Protein AF-A0A2N2G442-F1 (afdb_monomer_lite)

Foldseek 3Di:
DFWQKPVRDTPPPHDHDQADPVQVVVLFVVQVVDCDKDWDAGPVRFIKIWHDPPVVNTITIDTDDDDPPDPDDVRVVVVVVVVVVVVVVVVVVVVVVVVVVVVVVVVVVVVVVVVVVVVVVVVVVVVVVVVVVVVVVVVVVVVVVVVVVVVVVVVVVVVVVVVVVVVVVVVVVVVVVVVVVVVVVVVVVVVVPPD

pLDDT: mean 80.54, std 16.59, range [33.09, 98.06]

Sequence (195 aa):
MLMVSESGAVLDGARPLAVALPVREKMARDARGTDGFITGKADNGTRCHAISLAKFSAVLIISCTASPEDDWEPGSAIAALLRNTLELALYRQEREMLVADHEQSVRQISILQQQHGKLIEDNYRQYRLNQDREKEYARKLESEIAKQTAELREANVRLEEISRLKSDFLANMSHELRTPMNAIIGFSELLSETP

Structure (mmCIF, N/CA/C/O backbone):
data_AF-A0A2N2G442-F1
#
_entry.id   AF-A0A2N2G442-F1
#
loop_
_atom_site.group_PDB
_atom_site.id
_atom_site.type_symbol
_atom_site.label_atom_id
_atom_site.label_alt_id
_atom_site.label_comp_id
_atom_site.label_asym_id
_atom_site.label_entity_id
_atom_site.label_seq_id
_atom_site.pdbx_PDB_ins_code
_atom_site.Cartn_x
_atom_site.Cartn_y
_atom_site.Cartn_z
_atom_site.occupancy
_atom_site.B_iso_or_equiv
_atom_site.auth_seq_id
_atom_site.auth_comp_id
_atom_site.auth_asym_id
_atom_site.auth_atom_id
_atom_site.pdbx_PDB_model_num
ATOM 1 N N . MET A 1 1 ? 23.590 1.225 -55.659 1.00 33.09 1 MET A N 1
ATOM 2 C CA . MET A 1 1 ? 24.147 1.091 -54.298 1.00 33.09 1 MET A CA 1
ATOM 3 C C . MET A 1 1 ? 24.109 -0.386 -53.942 1.00 33.09 1 MET A C 1
ATOM 5 O O . MET A 1 1 ? 23.051 -0.986 -54.055 1.00 33.09 1 MET A O 1
ATOM 9 N N . LEU A 1 2 ? 25.262 -0.999 -53.679 1.00 45.03 2 LEU A N 1
ATOM 10 C CA . LEU A 1 2 ? 25.378 -2.434 -53.400 1.00 45.03 2 LEU A CA 1
ATOM 11 C C . LEU A 1 2 ? 25.551 -2.626 -51.892 1.00 45.03 2 LEU A C 1
ATOM 13 O O . LEU A 1 2 ? 26.341 -1.901 -51.306 1.00 45.03 2 LEU A O 1
ATOM 17 N N . MET A 1 3 ? 24.828 -3.561 -51.275 1.00 39.47 3 MET A N 1
ATOM 18 C CA . MET A 1 3 ? 25.078 -4.009 -49.900 1.00 39.47 3 MET A CA 1
ATOM 19 C C . MET A 1 3 ? 25.187 -5.532 -49.919 1.00 39.47 3 MET A C 1
ATOM 21 O O . MET A 1 3 ? 24.341 -6.191 -50.520 1.00 39.47 3 MET A O 1
ATOM 25 N N . VAL A 1 4 ? 26.209 -6.093 -49.275 1.00 40.50 4 VAL A N 1
ATOM 26 C CA . VAL A 1 4 ? 26.322 -7.539 -49.045 1.00 40.50 4 VAL A CA 1
ATOM 27 C C . VAL A 1 4 ? 26.592 -7.746 -47.560 1.00 40.50 4 VAL A C 1
ATOM 29 O O . VAL A 1 4 ? 27.625 -7.314 -47.059 1.00 40.50 4 VAL A O 1
ATOM 32 N N . SER A 1 5 ? 25.642 -8.377 -46.871 1.00 40.75 5 SER A N 1
ATOM 33 C CA . SER A 1 5 ? 25.788 -8.889 -45.503 1.00 40.75 5 SER A CA 1
ATOM 34 C C . SER A 1 5 ? 26.494 -10.256 -45.524 1.00 40.75 5 SER A C 1
ATOM 36 O O . SER A 1 5 ? 26.379 -10.985 -46.511 1.00 40.75 5 SER A O 1
ATOM 38 N N . GLU A 1 6 ? 27.173 -10.646 -44.436 1.00 40.12 6 GLU A N 1
ATOM 39 C CA . GLU A 1 6 ? 27.757 -11.994 -44.245 1.00 40.12 6 GLU A CA 1
ATOM 40 C C . GLU A 1 6 ? 26.727 -13.132 -44.408 1.00 40.12 6 GLU A C 1
ATOM 42 O O . GLU A 1 6 ? 27.100 -14.265 -44.693 1.00 40.12 6 GLU A O 1
ATOM 47 N N . SER A 1 7 ? 25.428 -12.828 -44.324 1.00 41.91 7 SER A N 1
ATOM 48 C CA . SER A 1 7 ? 24.326 -13.762 -44.593 1.00 41.91 7 SER A CA 1
ATOM 49 C C . SER A 1 7 ? 23.932 -13.908 -46.074 1.00 41.91 7 SER A C 1
ATOM 51 O O . SER A 1 7 ? 22.998 -14.644 -46.382 1.00 41.91 7 SER A O 1
ATOM 53 N N . GLY A 1 8 ? 24.580 -13.198 -47.006 1.00 49.00 8 GLY A N 1
ATOM 54 C CA . GLY A 1 8 ? 24.227 -13.229 -48.433 1.00 49.00 8 GLY A CA 1
ATOM 55 C C . GLY A 1 8 ? 22.925 -12.497 -48.789 1.00 49.00 8 GLY A C 1
ATOM 56 O O . GLY A 1 8 ? 22.485 -12.561 -49.935 1.00 49.00 8 GLY A O 1
ATOM 57 N N . ALA A 1 9 ? 22.315 -11.781 -47.839 1.00 48.16 9 ALA A N 1
ATOM 58 C CA . ALA A 1 9 ? 21.120 -10.983 -48.089 1.00 48.16 9 ALA A CA 1
ATOM 59 C C . ALA A 1 9 ? 21.441 -9.802 -49.023 1.00 48.16 9 ALA A C 1
ATOM 61 O O . ALA A 1 9 ? 22.277 -8.950 -48.704 1.00 48.16 9 ALA A O 1
ATOM 62 N N . VAL A 1 10 ? 20.768 -9.767 -50.175 1.00 50.56 10 VAL A N 1
ATOM 63 C CA . VAL A 1 10 ? 20.796 -8.664 -51.143 1.00 50.56 10 VAL A CA 1
ATOM 64 C C . VAL A 1 10 ? 19.552 -7.816 -50.896 1.00 50.56 10 VAL A C 1
ATOM 66 O O . VAL A 1 10 ? 18.445 -8.348 -50.853 1.00 50.56 10 VAL A O 1
ATOM 69 N N . LEU A 1 11 ? 19.727 -6.510 -50.690 1.00 50.50 11 LEU A N 1
ATOM 70 C CA . LEU A 1 11 ? 18.594 -5.590 -50.585 1.00 50.50 11 LEU A CA 1
ATOM 71 C C . LEU A 1 11 ? 17.826 -5.525 -51.908 1.00 50.50 11 LEU A C 1
ATOM 73 O O . LEU A 1 11 ? 18.422 -5.615 -52.981 1.00 50.50 11 LEU A O 1
ATOM 77 N N . ASP A 1 12 ? 16.516 -5.316 -51.828 1.00 42.28 12 ASP A N 1
ATOM 78 C CA . ASP A 1 12 ? 15.670 -5.195 -53.012 1.00 42.28 12 ASP A CA 1
ATOM 79 C C . ASP A 1 12 ? 16.146 -4.039 -53.919 1.00 42.28 12 ASP A C 1
ATOM 81 O O . ASP A 1 12 ? 16.476 -2.948 -53.448 1.00 42.28 12 ASP A O 1
ATOM 85 N N . GLY A 1 13 ? 16.280 -4.305 -55.221 1.00 50.00 13 GLY A N 1
ATOM 86 C CA . GLY A 1 13 ? 16.870 -3.381 -56.202 1.00 50.00 13 GLY A CA 1
ATOM 87 C C . GLY A 1 13 ? 18.409 -3.292 -56.225 1.00 50.00 13 GLY A C 1
ATOM 88 O O . GLY A 1 13 ? 18.966 -2.605 -57.089 1.00 50.00 13 GLY A O 1
ATOM 89 N N . ALA A 1 14 ? 19.130 -3.989 -55.339 1.00 52.97 14 ALA A N 1
ATOM 90 C CA . ALA A 1 14 ? 20.590 -4.057 -55.385 1.00 52.97 14 ALA A CA 1
ATOM 91 C C . ALA A 1 14 ? 21.075 -5.178 -56.322 1.00 52.97 14 ALA A C 1
ATOM 93 O O . ALA A 1 14 ? 20.565 -6.297 -56.316 1.00 52.97 14 ALA A O 1
ATOM 94 N N . ARG A 1 15 ? 22.110 -4.899 -57.125 1.00 57.09 15 ARG A N 1
ATOM 95 C CA . ARG A 1 15 ? 22.827 -5.948 -57.870 1.00 57.09 15 ARG A CA 1
ATOM 96 C C . ARG A 1 15 ? 23.856 -6.616 -56.950 1.00 57.09 15 ARG A C 1
ATOM 98 O O . ARG A 1 15 ? 24.406 -5.922 -56.097 1.00 57.09 15 ARG A O 1
ATOM 105 N N . PRO A 1 16 ? 24.157 -7.915 -57.111 1.00 61.62 16 PRO A N 1
ATOM 106 C CA . PRO A 1 16 ? 25.253 -8.556 -56.391 1.00 61.62 16 PRO A CA 1
ATOM 107 C C . PRO A 1 16 ? 26.594 -7.894 -56.724 1.00 61.62 16 PRO A C 1
ATOM 109 O O . PRO A 1 16 ? 26.887 -7.606 -57.886 1.00 61.62 16 PRO A O 1
ATOM 112 N N . LEU A 1 17 ? 27.416 -7.657 -55.702 1.00 65.31 17 LEU A N 1
ATOM 113 C CA . LEU A 1 17 ? 28.754 -7.104 -55.880 1.00 65.31 17 LEU A CA 1
ATOM 114 C C . LEU A 1 17 ? 29.683 -8.210 -56.401 1.00 65.31 17 LEU A C 1
ATOM 116 O O . LEU A 1 17 ? 29.852 -9.231 -55.737 1.00 65.31 17 LEU A O 1
ATOM 120 N N . ALA A 1 18 ? 30.290 -8.009 -57.573 1.00 66.25 18 ALA A N 1
ATOM 121 C CA . ALA A 1 18 ? 31.235 -8.948 -58.185 1.00 66.25 18 ALA A CA 1
ATOM 122 C C . ALA A 1 18 ? 32.617 -8.888 -57.499 1.00 66.25 18 ALA A C 1
ATOM 124 O O . ALA A 1 18 ? 33.610 -8.488 -58.103 1.00 66.25 18 ALA A O 1
ATOM 125 N N . VAL A 1 19 ? 32.659 -9.226 -56.207 1.00 68.31 19 VAL A N 1
ATOM 126 C CA . VAL A 1 19 ? 33.883 -9.333 -55.400 1.00 68.31 19 VAL A CA 1
ATOM 127 C C . VAL A 1 19 ? 33.965 -10.751 -54.843 1.00 68.31 19 VAL A C 1
ATOM 129 O O . VAL A 1 19 ? 33.052 -11.214 -54.151 1.00 68.31 19 VAL A O 1
ATOM 132 N N . ALA A 1 20 ? 35.065 -11.446 -55.108 1.00 72.94 20 ALA A N 1
ATOM 133 C CA . ALA A 1 20 ? 35.324 -12.782 -54.606 1.00 72.94 20 ALA A CA 1
ATOM 134 C C . ALA A 1 20 ? 35.302 -12.806 -53.074 1.00 72.94 20 ALA A C 1
ATOM 136 O O . ALA A 1 20 ? 35.623 -11.831 -52.389 1.00 72.94 20 ALA A O 1
ATOM 137 N N . LEU A 1 21 ? 34.899 -13.949 -52.518 1.00 73.88 21 LEU A N 1
ATOM 138 C CA . LEU A 1 21 ? 34.787 -14.141 -51.070 1.00 73.88 21 LEU A CA 1
ATOM 139 C C . LEU A 1 21 ? 36.080 -13.778 -50.300 1.00 73.88 21 LEU A C 1
ATOM 141 O O . LEU A 1 21 ? 35.966 -13.034 -49.327 1.00 73.88 21 LEU A O 1
ATOM 145 N N . PRO A 1 22 ? 37.298 -14.150 -50.756 1.00 78.69 22 PRO A N 1
ATOM 146 C CA . PRO A 1 22 ? 38.529 -13.813 -50.034 1.00 78.69 22 PRO A CA 1
ATOM 147 C C . PRO A 1 22 ? 38.779 -12.302 -49.924 1.00 78.69 22 PRO A C 1
ATOM 149 O O . PRO A 1 22 ? 39.273 -11.819 -48.904 1.00 78.69 22 PRO A O 1
ATOM 152 N N . VAL A 1 23 ? 38.417 -11.543 -50.964 1.00 77.38 23 VAL A N 1
ATOM 153 C CA . VAL A 1 23 ? 38.559 -10.081 -50.987 1.00 77.38 23 VAL A CA 1
ATOM 154 C C . VAL A 1 23 ? 37.515 -9.435 -50.075 1.00 77.38 23 VAL A C 1
ATOM 156 O O . VAL A 1 23 ? 37.862 -8.542 -49.303 1.00 77.38 23 VAL A O 1
ATOM 159 N N . ARG A 1 24 ? 36.267 -9.929 -50.078 1.00 74.25 24 ARG A N 1
ATOM 160 C CA . ARG A 1 24 ? 35.206 -9.469 -49.161 1.00 74.25 24 ARG A CA 1
ATOM 161 C C . ARG A 1 24 ? 35.580 -9.673 -47.697 1.00 74.25 24 ARG A C 1
ATOM 163 O O . ARG A 1 24 ? 35.473 -8.736 -46.914 1.00 74.25 24 ARG A O 1
ATOM 170 N N . GLU A 1 25 ? 36.050 -10.863 -47.338 1.00 78.75 25 GLU A N 1
ATOM 171 C CA . GLU A 1 25 ? 36.449 -11.181 -45.963 1.00 78.75 25 GLU A CA 1
ATOM 172 C C . GLU A 1 25 ? 37.633 -10.338 -45.500 1.00 78.75 25 GLU A C 1
ATOM 174 O O . GLU A 1 25 ? 37.646 -9.862 -44.366 1.00 78.75 25 GLU A O 1
ATOM 179 N N . LYS A 1 26 ? 38.622 -10.115 -46.376 1.00 81.06 26 LYS A N 1
ATOM 180 C CA . LYS A 1 26 ? 39.743 -9.226 -46.073 1.00 81.06 26 LYS A CA 1
ATOM 181 C C . LYS A 1 26 ? 39.252 -7.800 -45.817 1.00 81.06 26 LYS A C 1
ATOM 183 O O . LYS A 1 26 ? 39.552 -7.246 -44.768 1.00 81.06 26 LYS A O 1
ATOM 188 N N . MET A 1 27 ? 38.439 -7.249 -46.719 1.00 78.44 27 MET A N 1
ATOM 189 C CA . MET A 1 27 ? 37.874 -5.905 -46.555 1.00 78.44 27 MET A CA 1
ATOM 190 C C . MET A 1 27 ? 37.011 -5.785 -45.294 1.00 78.44 27 MET A C 1
ATOM 192 O O . MET A 1 27 ? 37.059 -4.759 -44.623 1.00 78.44 27 MET A O 1
ATOM 196 N N . ALA A 1 28 ? 36.252 -6.826 -44.943 1.00 77.62 28 ALA A N 1
ATOM 197 C CA . ALA A 1 28 ? 35.457 -6.856 -43.722 1.00 77.62 28 ALA A CA 1
ATOM 198 C C . ALA A 1 28 ? 36.327 -6.894 -42.459 1.00 77.62 28 ALA A C 1
ATOM 200 O O . ALA A 1 28 ? 36.057 -6.148 -41.520 1.00 77.62 28 ALA A O 1
ATOM 201 N N . ARG A 1 29 ? 37.382 -7.721 -42.432 1.00 81.12 29 ARG A N 1
ATOM 202 C CA . ARG A 1 29 ? 38.342 -7.761 -41.317 1.00 81.12 29 ARG A CA 1
ATOM 203 C C . ARG A 1 29 ? 39.034 -6.418 -41.133 1.00 81.12 29 ARG A C 1
ATOM 205 O O . ARG A 1 29 ? 39.047 -5.894 -40.023 1.00 81.12 29 ARG A O 1
ATOM 212 N N . ASP A 1 30 ? 39.541 -5.852 -42.223 1.00 80.75 30 ASP A N 1
ATOM 213 C CA . ASP A 1 30 ? 40.254 -4.581 -42.192 1.00 80.75 30 ASP A CA 1
ATOM 214 C C . ASP A 1 30 ? 39.313 -3.470 -41.680 1.00 80.75 30 ASP A C 1
ATOM 216 O O . ASP A 1 30 ? 39.677 -2.712 -40.777 1.00 80.75 30 ASP A O 1
ATOM 220 N N . ALA A 1 31 ? 38.067 -3.420 -42.178 1.00 77.56 31 ALA A N 1
ATOM 221 C CA . ALA A 1 31 ? 37.088 -2.391 -41.814 1.00 77.56 31 ALA A CA 1
ATOM 222 C C . ALA A 1 31 ? 36.609 -2.488 -40.362 1.00 77.56 31 ALA A C 1
ATOM 224 O O . ALA A 1 31 ? 36.186 -1.482 -39.806 1.00 77.56 31 ALA A O 1
ATOM 225 N N . ARG A 1 32 ? 36.658 -3.673 -39.739 1.00 76.12 32 ARG A N 1
ATOM 226 C CA . ARG A 1 32 ? 36.379 -3.839 -38.301 1.00 76.12 32 ARG A CA 1
ATOM 227 C C . ARG A 1 32 ? 37.552 -3.390 -37.419 1.00 76.12 32 ARG A C 1
ATOM 229 O O . ARG A 1 32 ? 37.323 -3.032 -36.272 1.00 76.12 32 ARG A O 1
ATOM 236 N N . GLY A 1 33 ? 38.788 -3.454 -37.926 1.00 70.06 33 GLY A N 1
ATOM 237 C CA . GLY A 1 33 ? 40.011 -3.127 -37.178 1.00 70.06 33 GLY A CA 1
ATOM 238 C C . GLY A 1 33 ? 40.408 -1.650 -37.212 1.00 70.06 33 GLY A C 1
ATOM 239 O O . GLY A 1 33 ? 41.179 -1.197 -36.370 1.00 70.06 33 GLY A O 1
ATOM 240 N N . THR A 1 34 ? 39.874 -0.889 -38.163 1.00 63.19 34 THR A N 1
ATOM 241 C CA . THR A 1 34 ? 39.943 0.575 -38.164 1.00 63.19 34 THR A CA 1
ATOM 242 C C . THR A 1 34 ? 38.564 1.117 -37.832 1.00 63.19 34 THR A C 1
ATOM 244 O O . THR A 1 34 ? 37.570 0.632 -38.360 1.00 63.19 34 THR A O 1
ATOM 247 N N . ASP A 1 35 ? 38.488 2.128 -36.972 1.00 56.25 35 ASP A N 1
ATOM 248 C CA . ASP A 1 35 ? 37.238 2.800 -36.592 1.00 56.25 35 ASP A CA 1
ATOM 249 C C . ASP A 1 35 ? 36.738 3.696 -37.751 1.00 56.25 35 ASP A C 1
ATOM 251 O O . ASP A 1 35 ? 36.609 4.912 -37.638 1.00 56.25 35 ASP A O 1
ATOM 255 N N . GLY A 1 36 ? 36.626 3.124 -38.958 1.00 61.25 36 GLY A N 1
ATOM 256 C CA . GLY A 1 36 ? 36.820 3.895 -40.178 1.00 61.25 36 GLY A CA 1
ATOM 257 C C . GLY A 1 36 ? 36.406 3.237 -41.489 1.00 61.25 36 GLY A C 1
ATOM 258 O O . GLY A 1 36 ? 35.785 2.174 -41.560 1.00 61.25 36 GLY A O 1
ATOM 259 N N . PHE A 1 37 ? 36.646 4.007 -42.547 1.00 67.25 37 PHE A N 1
ATOM 260 C CA . PHE A 1 37 ? 36.294 3.757 -43.939 1.00 67.25 37 PHE A CA 1
ATOM 261 C C . PHE A 1 37 ? 37.509 3.196 -44.671 1.00 67.25 37 PHE A C 1
ATOM 263 O O . PHE A 1 37 ? 38.581 3.799 -44.634 1.00 67.25 37 PHE A O 1
ATOM 270 N N . ILE A 1 38 ? 37.334 2.067 -45.357 1.00 72.62 38 ILE A N 1
ATOM 271 C CA . ILE A 1 38 ? 38.410 1.449 -46.135 1.00 72.62 38 ILE A CA 1
ATOM 272 C C . ILE A 1 38 ? 38.044 1.426 -47.605 1.00 72.62 38 ILE A C 1
ATOM 274 O O . ILE A 1 38 ? 36.929 1.062 -47.981 1.00 72.62 38 ILE A O 1
ATOM 278 N N . THR A 1 39 ? 39.013 1.784 -48.439 1.00 73.62 39 THR A N 1
ATOM 279 C CA . THR A 1 39 ? 38.934 1.654 -49.889 1.00 73.62 39 THR A CA 1
ATOM 280 C C . THR A 1 39 ? 39.643 0.379 -50.342 1.00 73.62 39 THR A C 1
ATOM 282 O O . THR A 1 39 ? 40.714 0.021 -49.859 1.00 73.62 39 THR A O 1
ATOM 285 N N . GLY A 1 40 ? 39.035 -0.330 -51.284 1.00 73.88 40 GLY A N 1
ATOM 286 C CA . GLY A 1 40 ? 39.592 -1.525 -51.907 1.00 73.88 40 GLY A CA 1
ATOM 287 C C . GLY A 1 40 ? 39.213 -1.599 -53.381 1.00 73.88 40 GLY A C 1
ATOM 288 O O . GLY A 1 40 ? 38.516 -0.726 -53.902 1.00 73.88 40 GLY A O 1
ATOM 289 N N . LYS A 1 41 ? 39.669 -2.645 -54.069 1.00 73.56 41 LYS A N 1
ATOM 290 C CA . LYS A 1 41 ? 39.267 -2.946 -55.448 1.00 73.56 41 LYS A CA 1
ATOM 291 C C . LYS A 1 41 ? 38.678 -4.351 -55.522 1.00 73.56 41 LYS A C 1
ATOM 293 O O . LYS A 1 41 ? 39.211 -5.271 -54.909 1.00 73.56 41 LYS A O 1
ATOM 298 N N . ALA A 1 42 ? 37.590 -4.486 -56.267 1.00 69.88 42 ALA A N 1
ATOM 299 C CA . ALA A 1 42 ? 37.009 -5.754 -56.680 1.00 69.88 42 ALA A CA 1
ATOM 300 C C . ALA A 1 42 ? 37.898 -6.469 -57.708 1.00 69.88 42 ALA A C 1
ATOM 302 O O . ALA A 1 42 ? 38.782 -5.851 -58.306 1.00 69.88 42 ALA A O 1
ATOM 303 N N . ASP A 1 43 ? 37.611 -7.743 -57.981 1.00 69.44 43 ASP A N 1
ATOM 304 C CA . ASP A 1 43 ? 38.382 -8.551 -58.941 1.00 69.44 43 ASP A CA 1
ATOM 305 C C . ASP A 1 43 ? 38.327 -7.984 -60.366 1.00 69.44 43 ASP A C 1
ATOM 307 O O . ASP A 1 43 ? 39.259 -8.137 -61.147 1.00 69.44 43 ASP A O 1
ATOM 311 N N . ASN A 1 44 ? 37.248 -7.270 -60.693 1.00 67.19 44 ASN A N 1
ATOM 312 C CA . ASN A 1 44 ? 37.073 -6.571 -61.965 1.00 67.19 44 ASN A CA 1
ATOM 313 C C . ASN A 1 44 ? 37.684 -5.151 -61.979 1.00 67.19 44 ASN A C 1
ATOM 315 O O . ASN A 1 44 ? 37.413 -4.374 -62.890 1.00 67.19 44 ASN A O 1
ATOM 319 N N . GLY A 1 45 ? 38.456 -4.777 -60.953 1.00 69.12 45 GLY A N 1
ATOM 320 C CA . GLY A 1 45 ? 39.098 -3.467 -60.820 1.00 69.12 45 GLY A CA 1
ATOM 321 C C . GLY A 1 45 ? 38.203 -2.345 -60.278 1.00 69.12 45 GLY A C 1
ATOM 322 O O . GLY A 1 45 ? 38.712 -1.254 -60.010 1.00 69.12 45 GLY A O 1
ATOM 323 N N . THR A 1 46 ? 36.904 -2.596 -60.064 1.00 72.38 46 THR A N 1
ATOM 324 C CA . THR A 1 46 ? 35.957 -1.596 -59.536 1.00 72.38 46 THR A CA 1
ATOM 325 C C . THR A 1 46 ? 36.336 -1.197 -58.112 1.00 72.38 46 THR A C 1
ATOM 327 O O . THR A 1 46 ? 36.617 -2.055 -57.278 1.00 72.38 46 THR A O 1
ATOM 330 N N . ARG A 1 47 ? 36.318 0.102 -57.798 1.00 73.25 47 ARG A N 1
ATOM 331 C CA . ARG A 1 47 ? 36.603 0.591 -56.443 1.00 73.25 47 ARG A CA 1
ATOM 332 C C . ARG A 1 47 ? 35.438 0.278 -55.497 1.00 73.25 47 ARG A C 1
ATOM 334 O O . ARG A 1 47 ? 34.282 0.589 -55.784 1.00 73.25 47 ARG A O 1
ATOM 341 N N . CYS A 1 48 ? 35.760 -0.325 -54.362 1.00 77.00 48 CYS A N 1
ATOM 342 C CA . CYS A 1 48 ? 34.828 -0.696 -53.307 1.00 77.00 48 CYS A CA 1
ATOM 343 C C . CYS A 1 48 ? 35.171 0.041 -52.012 1.00 77.00 48 CYS A C 1
ATOM 345 O O . CYS A 1 48 ? 36.330 0.353 -51.741 1.00 77.00 48 CYS A O 1
ATOM 347 N N . HIS A 1 49 ? 34.153 0.270 -51.199 1.00 78.44 49 HIS A N 1
ATOM 348 C CA . HIS A 1 49 ? 34.210 0.978 -49.934 1.00 78.44 49 HIS A CA 1
ATOM 349 C C . HIS A 1 49 ? 33.588 0.102 -48.856 1.00 78.44 49 HIS A C 1
ATOM 351 O O . HIS A 1 49 ? 32.449 -0.329 -49.022 1.00 78.44 49 HIS A O 1
ATOM 357 N N . ALA A 1 50 ? 34.326 -0.172 -47.783 1.00 78.38 50 ALA A N 1
ATOM 358 C CA . ALA A 1 50 ? 33.851 -0.950 -46.645 1.00 78.38 50 ALA A CA 1
ATOM 359 C C . ALA A 1 50 ? 33.655 -0.051 -45.417 1.00 78.38 50 ALA A C 1
ATOM 361 O O . ALA A 1 50 ? 34.506 0.781 -45.093 1.00 78.38 50 ALA A O 1
ATOM 362 N N . ILE A 1 51 ? 32.517 -0.225 -44.750 1.00 77.94 51 ILE A N 1
ATOM 363 C CA . ILE A 1 51 ? 32.080 0.541 -43.582 1.00 77.94 51 ILE A CA 1
ATOM 364 C C . ILE A 1 51 ? 31.680 -0.459 -42.497 1.00 77.94 51 ILE A C 1
ATOM 366 O O . ILE A 1 51 ? 30.720 -1.208 -42.675 1.00 77.94 51 ILE A O 1
ATOM 370 N N . SER A 1 52 ? 32.399 -0.477 -41.373 1.00 77.62 52 SER A N 1
ATOM 371 C CA . SER A 1 52 ? 31.967 -1.228 -40.190 1.00 77.62 52 SER A CA 1
ATOM 372 C C . SER A 1 52 ? 30.772 -0.546 -39.527 1.00 77.62 52 SER A C 1
ATOM 374 O O . SER A 1 52 ? 30.797 0.656 -39.264 1.00 77.62 52 SER A O 1
ATOM 376 N N . LEU A 1 53 ? 29.729 -1.329 -39.264 1.00 74.81 53 LEU A N 1
ATOM 377 C CA . LEU A 1 53 ? 28.533 -0.944 -38.527 1.00 74.81 53 LEU A CA 1
ATOM 378 C C . LEU A 1 53 ? 28.554 -1.693 -37.190 1.00 74.81 53 LEU A C 1
ATOM 380 O O . LEU A 1 53 ? 27.893 -2.722 -37.027 1.00 74.81 53 LEU A O 1
ATOM 384 N N . ALA A 1 54 ? 29.344 -1.189 -36.237 1.00 71.12 54 ALA A N 1
ATOM 385 C CA . ALA A 1 54 ? 29.632 -1.865 -34.968 1.00 71.12 54 ALA A CA 1
ATOM 386 C C . ALA A 1 54 ? 28.364 -2.298 -34.209 1.00 71.12 54 ALA A C 1
ATOM 388 O O . ALA A 1 54 ? 28.288 -3.427 -33.728 1.00 71.12 54 ALA A O 1
ATOM 389 N N . LYS A 1 55 ? 27.327 -1.446 -34.190 1.00 67.81 55 LYS A N 1
ATOM 390 C CA . LYS A 1 55 ? 26.034 -1.733 -33.541 1.00 67.81 55 LYS A CA 1
ATOM 391 C C . LYS A 1 55 ? 25.307 -2.961 -34.107 1.00 67.81 55 LYS A C 1
ATOM 393 O O . LYS A 1 55 ? 24.534 -3.585 -33.392 1.00 67.81 55 LYS A O 1
ATOM 398 N N . PHE A 1 56 ? 25.566 -3.326 -35.362 1.00 68.19 56 PHE A N 1
ATOM 399 C CA . PHE A 1 56 ? 24.969 -4.490 -36.023 1.00 68.19 56 PHE A CA 1
ATOM 400 C C . PHE A 1 56 ? 25.912 -5.685 -36.129 1.00 68.19 56 PHE A C 1
ATOM 402 O O . PHE A 1 56 ? 25.539 -6.698 -36.715 1.00 68.19 56 PHE A O 1
ATOM 409 N N . SER A 1 57 ? 27.141 -5.572 -35.611 1.00 73.69 57 SER A N 1
ATOM 410 C CA . SER A 1 57 ? 28.201 -6.559 -35.852 1.00 73.69 57 SER A CA 1
ATOM 411 C C . SER A 1 57 ? 28.376 -6.889 -37.347 1.00 73.69 57 SER A C 1
ATOM 413 O O . SER A 1 57 ? 28.712 -8.016 -37.706 1.00 73.69 57 SER A O 1
ATOM 415 N N . ALA A 1 58 ? 28.137 -5.903 -38.220 1.00 74.19 58 ALA A N 1
ATOM 416 C CA . ALA A 1 58 ? 28.068 -6.075 -39.669 1.00 74.19 58 ALA A CA 1
ATOM 417 C C . ALA A 1 58 ? 29.020 -5.116 -40.395 1.00 74.19 58 ALA A C 1
ATOM 419 O O . ALA A 1 58 ? 29.373 -4.058 -39.875 1.00 74.19 58 ALA A O 1
ATOM 420 N N . VAL A 1 59 ? 29.411 -5.466 -41.624 1.00 76.00 59 VAL A N 1
ATOM 421 C CA . VAL A 1 59 ? 30.183 -4.589 -42.516 1.00 76.00 59 VAL A CA 1
ATOM 422 C C . VAL A 1 59 ? 29.405 -4.364 -43.801 1.00 76.00 59 VAL A C 1
ATOM 424 O O . VAL A 1 59 ? 28.972 -5.309 -44.455 1.00 76.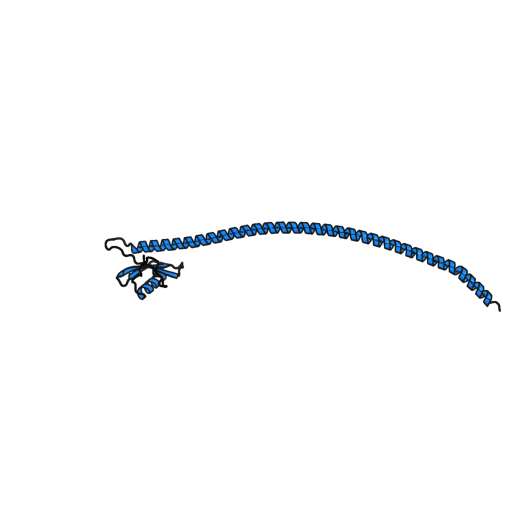00 59 VAL A O 1
ATOM 427 N N . LEU A 1 60 ? 29.258 -3.101 -44.176 1.00 75.94 60 LEU A N 1
ATOM 428 C CA . LEU A 1 60 ? 28.649 -2.682 -45.424 1.00 75.94 60 LEU A CA 1
ATOM 429 C C . LEU A 1 60 ? 29.731 -2.440 -46.483 1.00 75.94 60 LEU A C 1
ATOM 431 O O . LEU A 1 60 ? 30.566 -1.556 -46.316 1.00 75.94 60 LEU A O 1
ATOM 435 N N . ILE A 1 61 ? 29.695 -3.204 -47.580 1.00 76.38 61 ILE A N 1
ATOM 436 C CA . ILE A 1 61 ? 30.582 -3.026 -48.738 1.00 76.38 61 ILE A CA 1
ATOM 437 C C . ILE A 1 61 ? 29.796 -2.485 -49.937 1.00 76.38 61 ILE A C 1
ATOM 439 O O . ILE A 1 61 ? 28.870 -3.140 -50.412 1.00 76.38 61 ILE A O 1
ATOM 443 N N . ILE A 1 62 ? 30.206 -1.325 -50.454 1.00 73.75 62 ILE A N 1
ATOM 444 C CA . ILE A 1 62 ? 29.551 -0.605 -51.554 1.00 73.75 62 ILE A CA 1
ATOM 445 C C . ILE A 1 62 ? 30.579 -0.312 -52.646 1.00 73.75 62 ILE A C 1
ATOM 447 O O . ILE A 1 62 ? 31.670 0.159 -52.347 1.00 73.75 62 ILE A O 1
ATOM 451 N N . SER A 1 63 ? 30.244 -0.511 -53.921 1.00 70.75 63 SER A N 1
ATOM 452 C CA . SER A 1 63 ? 30.996 0.108 -55.022 1.00 70.75 63 SER A CA 1
ATOM 453 C C . SER A 1 63 ? 30.195 1.234 -55.659 1.00 70.75 63 SER A C 1
ATOM 455 O O . SER A 1 63 ? 28.999 1.077 -55.918 1.00 70.75 63 SER A O 1
ATOM 457 N N . CYS A 1 64 ? 30.867 2.346 -55.945 1.00 65.62 64 CYS A N 1
ATOM 458 C CA . CYS A 1 64 ? 30.319 3.425 -56.758 1.00 65.62 64 CYS A CA 1
ATOM 459 C C . CYS A 1 64 ? 31.043 3.426 -58.104 1.00 65.62 64 CYS A C 1
ATOM 461 O O . CYS A 1 64 ? 32.268 3.504 -58.152 1.00 65.62 64 CYS A O 1
ATOM 463 N N . THR A 1 65 ? 30.291 3.315 -59.193 1.00 61.00 65 THR A N 1
ATOM 464 C CA . THR A 1 65 ? 30.809 3.508 -60.548 1.00 61.00 65 THR A CA 1
ATOM 465 C C . THR A 1 65 ? 30.817 5.007 -60.831 1.00 61.00 65 THR A C 1
ATOM 467 O O . THR A 1 65 ? 29.749 5.586 -61.017 1.00 61.00 65 THR A O 1
ATOM 470 N N . ALA A 1 66 ? 31.988 5.640 -60.798 1.00 55.47 66 ALA A N 1
ATOM 471 C CA . ALA A 1 66 ? 32.159 6.996 -61.320 1.00 55.47 66 ALA A CA 1
ATOM 472 C C . ALA A 1 66 ? 32.317 6.928 -62.847 1.00 55.47 66 ALA A C 1
ATOM 474 O O . ALA A 1 66 ? 32.902 5.962 -63.349 1.00 55.47 66 ALA A O 1
ATOM 475 N N . SER A 1 67 ? 31.799 7.918 -63.577 1.00 53.22 67 SER A N 1
ATOM 476 C CA . SER A 1 67 ? 32.147 8.073 -64.992 1.00 53.22 67 SER A CA 1
ATOM 477 C C . SER A 1 67 ? 33.624 8.489 -65.086 1.00 53.22 67 SER A C 1
ATOM 479 O O . SER A 1 67 ? 34.080 9.233 -64.218 1.00 53.22 67 SER A O 1
ATOM 481 N N . PRO A 1 68 ? 34.394 8.051 -66.098 1.00 54.16 68 PRO A N 1
ATOM 482 C CA . PRO A 1 68 ? 35.803 8.433 -66.248 1.00 54.16 68 PRO A CA 1
ATOM 483 C C . PRO A 1 68 ? 36.060 9.946 -66.384 1.00 54.16 68 PRO A C 1
ATOM 485 O O . PRO A 1 68 ? 37.213 10.355 -66.318 1.00 54.16 68 PRO A O 1
ATOM 488 N N . GLU A 1 69 ? 35.017 10.754 -66.599 1.00 54.88 69 GLU A N 1
ATOM 489 C CA . GLU A 1 69 ? 35.085 12.211 -66.802 1.00 54.88 69 GLU A CA 1
ATOM 490 C C . GLU A 1 69 ? 34.903 13.038 -65.510 1.00 54.88 69 GLU A C 1
ATOM 492 O O . GLU A 1 69 ? 35.010 14.261 -65.552 1.00 54.88 69 GLU A O 1
ATOM 497 N N . ASP A 1 70 ? 34.646 12.402 -64.361 1.00 52.75 70 ASP A N 1
ATOM 498 C CA . ASP A 1 70 ? 34.479 13.097 -63.079 1.00 52.75 70 ASP A CA 1
ATOM 499 C C . ASP A 1 70 ? 35.831 13.236 -62.340 1.00 52.75 70 ASP A C 1
ATOM 501 O O . ASP A 1 70 ? 36.363 12.256 -61.821 1.00 52.75 70 ASP A O 1
ATOM 505 N N . ASP A 1 71 ? 36.361 14.462 -62.224 1.00 50.38 71 ASP A N 1
ATOM 506 C CA . ASP A 1 71 ? 37.580 14.802 -61.447 1.00 50.38 71 ASP A CA 1
ATOM 507 C C . ASP A 1 71 ? 37.405 14.667 -59.918 1.00 50.38 71 ASP A C 1
ATOM 509 O O . ASP A 1 71 ? 38.354 14.776 -59.136 1.00 50.38 71 ASP A O 1
ATOM 513 N N . TRP A 1 72 ? 36.173 14.460 -59.464 1.00 57.69 72 TRP A N 1
ATOM 514 C CA . TRP A 1 72 ? 35.831 14.285 -58.058 1.00 57.69 72 TRP A CA 1
ATOM 515 C C . TRP A 1 72 ? 35.822 12.791 -57.701 1.00 57.69 72 TRP A C 1
ATOM 517 O O . TRP A 1 72 ? 35.585 11.953 -58.562 1.00 57.69 72 TRP A O 1
ATOM 527 N N . GLU A 1 73 ? 36.078 12.423 -56.439 1.00 58.22 73 GLU A N 1
ATOM 528 C CA . GLU A 1 73 ? 36.016 11.024 -55.977 1.00 58.22 73 GLU A CA 1
ATOM 529 C C . GLU A 1 73 ? 34.656 10.698 -55.302 1.00 58.22 73 GLU A C 1
ATOM 531 O O . GLU A 1 73 ? 34.587 10.593 -54.069 1.00 58.22 73 GLU A O 1
ATOM 536 N N . PRO A 1 74 ? 33.555 10.474 -56.057 1.00 58.69 74 PRO A N 1
ATOM 537 C CA . PRO A 1 74 ? 32.202 10.322 -55.509 1.00 58.69 74 PRO A CA 1
ATOM 538 C C . PRO A 1 74 ? 32.057 9.191 -54.503 1.00 58.69 74 PRO A C 1
ATOM 540 O O . PRO A 1 74 ? 31.245 9.274 -53.584 1.00 58.69 74 PRO A O 1
ATOM 543 N N . GLY A 1 75 ? 32.849 8.130 -54.656 1.00 61.31 75 GLY A N 1
ATOM 544 C CA . GLY A 1 75 ? 32.746 6.941 -53.818 1.00 61.31 75 GLY A CA 1
ATOM 545 C C . GLY A 1 75 ? 33.032 7.199 -52.337 1.00 61.31 75 GLY A C 1
ATOM 546 O O . GLY A 1 75 ? 32.373 6.604 -51.486 1.00 61.31 75 GLY A O 1
ATOM 547 N N . SER A 1 76 ? 33.949 8.122 -52.018 1.00 63.28 76 SER A N 1
ATOM 548 C CA . SER A 1 76 ? 34.306 8.446 -50.629 1.00 63.28 76 SER A CA 1
ATOM 549 C C . SER A 1 76 ? 33.208 9.242 -49.928 1.00 63.28 76 SER A C 1
ATOM 551 O O . SER A 1 76 ? 32.767 8.888 -48.834 1.00 63.28 76 SER A O 1
ATOM 553 N N . ALA A 1 77 ? 32.680 10.266 -50.596 1.00 66.31 77 ALA A N 1
ATOM 554 C CA . ALA A 1 77 ? 31.629 11.097 -50.029 1.00 66.31 77 ALA A CA 1
ATOM 555 C C . ALA A 1 77 ? 30.277 10.379 -49.947 1.00 66.31 77 ALA A C 1
ATOM 557 O O . ALA A 1 77 ? 29.584 10.519 -48.944 1.00 66.31 77 ALA A O 1
ATOM 558 N N . ILE A 1 78 ? 29.909 9.574 -50.952 1.00 68.94 78 ILE A N 1
ATOM 559 C CA . ILE A 1 78 ? 28.679 8.767 -50.907 1.00 68.94 78 ILE A CA 1
ATOM 560 C C . ILE A 1 78 ? 28.754 7.771 -49.747 1.00 68.94 78 ILE A C 1
ATOM 562 O O . ILE A 1 78 ? 27.805 7.649 -48.977 1.00 68.94 78 ILE A O 1
ATOM 566 N N . ALA A 1 79 ? 29.891 7.101 -49.562 1.00 65.56 79 ALA A N 1
ATOM 567 C CA . ALA A 1 79 ? 30.090 6.191 -48.440 1.00 65.56 79 ALA A CA 1
ATOM 568 C C . ALA A 1 79 ? 30.056 6.906 -47.074 1.00 65.56 79 ALA A C 1
ATOM 570 O O . ALA A 1 79 ? 29.460 6.386 -46.131 1.00 65.56 79 ALA A O 1
ATOM 571 N N . ALA A 1 80 ? 30.641 8.102 -46.960 1.00 68.81 80 ALA A N 1
ATOM 572 C CA . ALA A 1 80 ? 30.593 8.905 -45.737 1.00 68.81 80 ALA A CA 1
ATOM 573 C C . ALA A 1 80 ? 29.170 9.394 -45.413 1.00 68.81 80 ALA A C 1
ATOM 575 O O . ALA A 1 80 ? 28.719 9.278 -44.274 1.00 68.81 80 ALA A O 1
ATOM 576 N N . LEU A 1 81 ? 28.428 9.874 -46.416 1.00 75.50 81 LEU A N 1
ATOM 577 C CA . LEU A 1 81 ? 27.023 10.265 -46.268 1.00 75.50 81 LEU A CA 1
ATOM 578 C C . LEU A 1 81 ? 26.156 9.078 -45.839 1.00 75.50 81 LEU A C 1
ATOM 580 O O . LEU A 1 81 ? 25.299 9.222 -44.968 1.00 75.50 81 LEU A O 1
ATOM 584 N N . LEU A 1 82 ? 26.400 7.892 -46.398 1.00 74.62 82 LEU A N 1
ATOM 585 C CA . LEU A 1 82 ? 25.696 6.668 -46.022 1.00 74.62 82 LEU A CA 1
ATOM 586 C C . LEU A 1 82 ? 26.004 6.224 -44.591 1.00 74.62 82 LEU A C 1
ATOM 588 O O . LEU A 1 82 ? 25.086 5.861 -43.862 1.00 74.62 82 LEU A O 1
ATOM 592 N N . ARG A 1 83 ? 27.264 6.310 -44.152 1.00 71.44 83 ARG A N 1
ATOM 593 C CA . ARG A 1 83 ? 27.627 6.058 -42.750 1.00 71.44 83 ARG A CA 1
ATOM 594 C C . ARG A 1 83 ? 26.887 7.013 -41.814 1.00 71.44 83 ARG A C 1
ATOM 596 O O . ARG A 1 83 ? 26.185 6.555 -40.920 1.00 71.44 83 ARG A O 1
ATOM 603 N N . ASN A 1 84 ? 26.987 8.318 -42.066 1.00 79.06 84 ASN A N 1
ATOM 604 C CA . ASN A 1 84 ? 26.377 9.338 -41.215 1.00 79.06 84 ASN A CA 1
ATOM 605 C C . ASN A 1 84 ? 24.851 9.197 -41.162 1.00 79.06 84 ASN A C 1
ATOM 607 O O . ASN A 1 84 ? 24.256 9.329 -40.098 1.00 79.06 84 ASN A O 1
ATOM 611 N N . THR A 1 85 ? 24.203 8.912 -42.295 1.00 79.81 85 THR A N 1
ATOM 612 C CA . THR A 1 85 ? 22.745 8.713 -42.340 1.00 79.81 85 THR A CA 1
ATOM 613 C C . THR A 1 85 ? 22.307 7.457 -41.593 1.00 79.81 85 THR A C 1
ATOM 615 O O . THR A 1 85 ? 21.321 7.521 -40.860 1.00 79.81 85 THR A O 1
ATOM 618 N N . LEU A 1 86 ? 23.042 6.346 -41.713 1.00 78.81 86 LEU A N 1
ATOM 619 C CA . LEU A 1 86 ? 22.770 5.130 -40.944 1.00 78.81 86 LEU A CA 1
ATOM 620 C C . LEU A 1 86 ? 22.980 5.357 -39.445 1.00 78.81 86 LEU A C 1
ATOM 622 O O . LEU A 1 86 ? 22.102 5.025 -38.656 1.00 78.81 86 LEU A O 1
ATOM 626 N N . GLU A 1 87 ? 24.094 5.966 -39.042 1.00 77.50 87 GLU A N 1
ATOM 627 C CA . GLU A 1 87 ? 24.359 6.279 -37.635 1.00 77.50 87 GLU A CA 1
ATOM 628 C C . GLU A 1 87 ? 23.272 7.190 -37.054 1.00 77.50 87 GLU A C 1
ATOM 630 O O . GLU A 1 87 ? 22.701 6.874 -36.010 1.00 77.50 87 GLU A O 1
ATOM 635 N N . LEU A 1 88 ? 22.911 8.269 -37.758 1.00 84.06 88 LEU A N 1
ATOM 636 C CA . LEU A 1 88 ? 21.835 9.175 -37.347 1.00 84.06 88 LEU A CA 1
ATOM 637 C C . LEU A 1 88 ? 20.484 8.461 -37.221 1.00 84.06 88 LEU A C 1
ATOM 639 O O . LEU A 1 88 ? 19.763 8.712 -36.256 1.00 84.06 88 LEU A O 1
ATOM 643 N N . ALA A 1 89 ? 20.136 7.570 -38.155 1.00 82.00 89 ALA A N 1
ATOM 644 C CA . ALA A 1 89 ? 18.893 6.801 -38.093 1.00 82.00 89 ALA A CA 1
ATOM 645 C C . ALA A 1 89 ? 18.851 5.878 -36.863 1.00 82.00 89 ALA A C 1
ATOM 647 O O . ALA A 1 89 ? 17.829 5.811 -36.181 1.00 82.00 89 ALA A O 1
ATOM 648 N N . LEU A 1 90 ? 19.973 5.233 -36.528 1.00 78.88 90 LEU A N 1
ATOM 649 C CA . LEU A 1 90 ? 20.078 4.363 -35.352 1.00 78.88 90 LEU A CA 1
ATOM 650 C C . LEU A 1 90 ? 19.995 5.143 -34.050 1.00 78.88 90 LEU A C 1
ATOM 652 O O . LEU A 1 90 ? 19.254 4.764 -33.146 1.00 78.88 90 LEU A O 1
ATOM 656 N N . TYR A 1 91 ? 20.723 6.256 -33.962 1.00 81.06 91 TYR A N 1
ATOM 657 C CA . TYR A 1 91 ? 20.641 7.136 -32.802 1.00 81.06 91 TYR A CA 1
ATOM 658 C C . TYR A 1 91 ? 19.231 7.694 -32.619 1.00 81.06 91 TYR A C 1
ATOM 660 O O . TYR A 1 91 ? 18.770 7.837 -31.488 1.00 81.06 91 TYR A O 1
ATOM 668 N N . ARG A 1 92 ? 18.526 7.997 -33.713 1.00 84.00 92 ARG A N 1
ATOM 669 C CA . ARG A 1 92 ? 17.134 8.443 -33.650 1.00 84.00 92 ARG A CA 1
ATOM 670 C C . ARG A 1 92 ? 16.223 7.356 -33.087 1.00 84.00 92 ARG A C 1
ATOM 672 O O . ARG A 1 92 ? 15.486 7.637 -32.149 1.00 84.00 92 ARG A O 1
ATOM 679 N N . GLN A 1 93 ? 16.323 6.133 -33.602 1.00 83.25 93 GLN A N 1
ATOM 680 C CA . GLN A 1 93 ? 15.517 5.002 -33.144 1.00 83.25 93 GLN A CA 1
ATOM 681 C C . GLN A 1 93 ? 15.752 4.688 -31.657 1.00 83.25 93 GLN A C 1
ATOM 683 O O . GLN A 1 93 ? 14.795 4.501 -30.908 1.00 83.25 93 GLN A O 1
ATOM 688 N N . GLU A 1 94 ? 17.010 4.669 -31.205 1.00 85.06 94 GLU A N 1
ATOM 689 C CA . GLU A 1 94 ? 17.348 4.464 -29.788 1.00 85.06 94 GLU A CA 1
ATOM 690 C C . GLU A 1 94 ? 16.755 5.560 -28.899 1.00 85.06 94 GLU A C 1
ATOM 692 O O . GLU A 1 94 ? 16.186 5.271 -27.846 1.00 85.06 94 GLU A O 1
ATOM 697 N N . ARG A 1 95 ? 16.850 6.825 -29.327 1.00 89.62 95 ARG A N 1
ATOM 698 C CA . ARG A 1 95 ? 16.267 7.946 -28.581 1.00 89.62 95 ARG A CA 1
ATOM 699 C C . ARG A 1 95 ? 14.748 7.863 -28.521 1.00 89.62 95 ARG A C 1
ATOM 701 O O . ARG A 1 95 ? 14.194 8.110 -27.458 1.00 89.62 95 ARG A O 1
ATOM 708 N N . GLU A 1 96 ? 14.083 7.517 -29.618 1.00 91.44 96 GLU A N 1
ATOM 709 C CA . GLU A 1 96 ? 12.625 7.346 -29.648 1.00 91.44 96 GLU A CA 1
ATOM 710 C C . GLU A 1 96 ? 12.176 6.224 -28.703 1.00 91.44 96 GLU A C 1
ATOM 712 O O . GLU A 1 96 ? 11.230 6.408 -27.940 1.00 91.44 96 GLU A O 1
ATOM 717 N N . MET A 1 97 ? 12.905 5.105 -28.675 1.00 91.00 97 MET A N 1
ATOM 718 C CA . MET A 1 97 ? 12.637 4.003 -27.748 1.00 91.00 97 MET A CA 1
ATOM 719 C C . MET A 1 97 ? 12.830 4.418 -26.283 1.00 91.00 97 MET A C 1
ATOM 721 O O . MET A 1 97 ?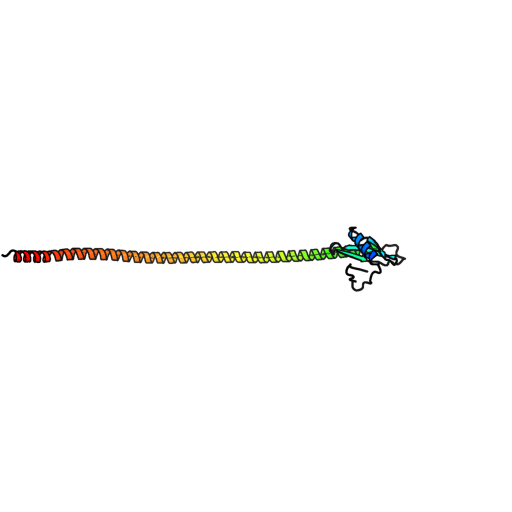 11.966 4.147 -25.452 1.00 91.00 97 MET A O 1
ATOM 725 N N . LEU A 1 98 ? 13.927 5.114 -25.967 1.00 93.12 98 LEU A N 1
ATOM 726 C CA . LEU A 1 98 ? 14.198 5.616 -24.615 1.00 93.12 98 LEU A CA 1
ATOM 727 C C . LEU A 1 98 ? 13.150 6.630 -24.148 1.00 93.12 98 LEU A C 1
ATOM 729 O O . LEU A 1 98 ? 12.741 6.610 -22.990 1.00 93.12 98 LEU A O 1
ATOM 733 N N . VAL A 1 99 ? 12.704 7.518 -25.040 1.00 94.12 99 VAL A N 1
ATOM 734 C CA . VAL A 1 99 ? 11.641 8.482 -24.731 1.00 94.12 99 VAL A CA 1
ATOM 735 C C . VAL A 1 99 ? 10.328 7.752 -24.459 1.00 94.12 99 VAL A C 1
ATOM 737 O O . VAL A 1 99 ? 9.676 8.052 -23.462 1.00 94.12 99 VAL A O 1
ATOM 740 N N . ALA A 1 100 ? 9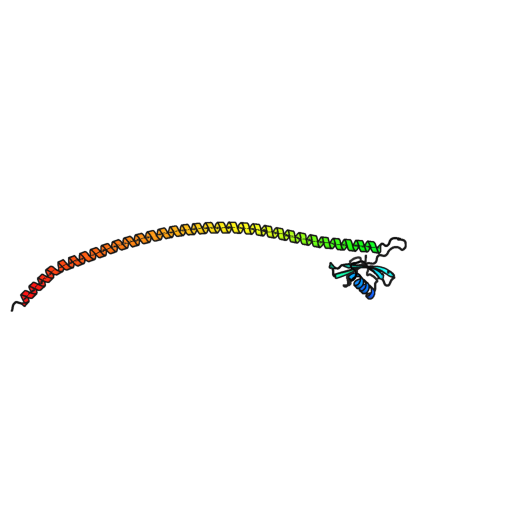.968 6.761 -25.278 1.00 93.62 100 ALA A N 1
ATOM 741 C CA . ALA A 1 100 ? 8.755 5.974 -25.072 1.00 93.62 100 ALA A CA 1
ATOM 742 C C . ALA A 1 100 ? 8.766 5.220 -23.728 1.00 93.62 100 ALA A C 1
ATOM 744 O O . ALA A 1 100 ? 7.763 5.241 -23.009 1.00 93.62 100 ALA A O 1
ATOM 745 N N . ASP A 1 101 ? 9.897 4.608 -23.364 1.00 95.44 101 ASP A N 1
ATOM 746 C CA . ASP A 1 101 ? 10.075 3.921 -22.078 1.00 95.44 101 ASP A CA 1
ATOM 747 C C . ASP A 1 101 ? 9.991 4.890 -20.889 1.00 95.44 101 ASP A C 1
ATOM 749 O O . ASP A 1 101 ? 9.280 4.641 -19.910 1.00 95.44 101 ASP A O 1
ATOM 753 N N . HIS A 1 102 ? 10.640 6.053 -20.997 1.00 94.88 102 HIS A N 1
ATOM 754 C CA . HIS A 1 102 ? 10.565 7.086 -19.971 1.00 94.88 102 HIS A CA 1
ATOM 755 C C . HIS A 1 102 ? 9.133 7.600 -19.788 1.00 94.88 102 HIS A C 1
ATOM 757 O O . HIS A 1 102 ? 8.637 7.681 -18.663 1.00 94.88 102 HIS A O 1
ATOM 763 N N . GLU A 1 103 ? 8.429 7.899 -20.880 1.00 96.19 103 GLU A N 1
ATOM 764 C CA . GLU A 1 103 ? 7.029 8.313 -20.822 1.00 96.19 103 GLU A CA 1
ATOM 765 C C . GLU A 1 103 ? 6.131 7.237 -20.205 1.00 96.19 103 GLU A C 1
ATOM 767 O O . GLU A 1 103 ? 5.232 7.548 -19.419 1.00 96.19 103 GLU A O 1
ATOM 772 N N . GLN A 1 104 ? 6.355 5.967 -20.551 1.00 95.75 104 GLN A N 1
ATOM 773 C CA . GLN A 1 104 ? 5.625 4.850 -19.962 1.00 95.75 104 GLN A CA 1
ATOM 774 C C . GLN A 1 104 ? 5.884 4.758 -18.456 1.00 95.75 104 GLN A C 1
ATOM 776 O O . GLN A 1 104 ? 4.931 4.631 -17.685 1.00 95.75 104 GLN A O 1
ATOM 781 N N . SER A 1 105 ? 7.140 4.897 -18.034 1.00 95.12 105 SER A N 1
ATOM 782 C CA . SER A 1 105 ? 7.528 4.917 -16.623 1.00 95.12 105 SER A CA 1
ATOM 783 C C . SER A 1 105 ? 6.850 6.063 -15.868 1.00 95.12 105 SER A C 1
ATOM 785 O O . SER A 1 105 ? 6.272 5.846 -14.804 1.00 95.12 105 SER A O 1
ATOM 787 N N . VAL A 1 106 ? 6.824 7.272 -16.440 1.00 97.19 106 VAL A N 1
ATOM 788 C CA . VAL A 1 106 ? 6.133 8.434 -15.854 1.00 97.19 106 VAL A CA 1
ATOM 789 C C . VAL A 1 106 ? 4.627 8.181 -15.726 1.00 97.19 106 VAL A C 1
ATOM 791 O O . VAL A 1 106 ? 4.048 8.448 -14.669 1.00 97.19 106 VAL A O 1
ATOM 794 N N . ARG A 1 107 ? 3.984 7.614 -16.757 1.00 96.81 107 ARG A N 1
ATOM 795 C CA . ARG A 1 107 ? 2.560 7.233 -16.707 1.00 96.81 107 ARG A CA 1
ATOM 796 C C . ARG A 1 107 ? 2.289 6.216 -15.597 1.00 96.81 107 ARG A C 1
ATOM 798 O O . ARG A 1 107 ? 1.345 6.389 -14.828 1.00 96.81 107 ARG A O 1
ATOM 805 N N . GLN A 1 108 ? 3.124 5.187 -15.478 1.00 96.94 108 GLN A N 1
ATOM 806 C CA . GLN A 1 108 ? 2.974 4.153 -14.455 1.00 96.94 108 GLN A CA 1
ATOM 807 C C . GLN A 1 108 ? 3.155 4.715 -13.038 1.00 96.94 108 GLN A C 1
ATOM 809 O O . GLN A 1 108 ? 2.354 4.410 -12.154 1.00 96.94 108 GLN A O 1
ATOM 814 N N . ILE A 1 109 ? 4.151 5.583 -12.831 1.00 97.81 109 ILE A N 1
ATOM 815 C CA . ILE A 1 109 ? 4.368 6.279 -11.555 1.00 97.81 109 ILE A CA 1
ATOM 816 C C . ILE A 1 109 ? 3.141 7.118 -11.184 1.00 97.81 109 ILE A C 1
ATOM 818 O O . ILE A 1 109 ? 2.683 7.051 -10.046 1.00 97.81 109 ILE A O 1
ATOM 822 N N . SER A 1 110 ? 2.569 7.859 -12.137 1.00 97.12 110 SER A N 1
ATOM 823 C CA . SER A 1 110 ? 1.379 8.684 -11.895 1.00 97.12 110 SER A CA 1
ATOM 824 C C . SER A 1 110 ? 0.168 7.852 -11.451 1.00 97.12 110 SER A C 1
ATOM 826 O O . SER A 1 110 ? -0.487 8.189 -10.462 1.00 97.12 110 SER A O 1
ATOM 828 N N . ILE A 1 111 ? -0.093 6.723 -12.120 1.00 98.06 111 ILE A N 1
ATOM 829 C CA . ILE A 1 111 ? -1.182 5.805 -11.749 1.00 98.06 111 ILE A CA 1
ATOM 830 C C . ILE A 1 111 ? -0.960 5.243 -10.341 1.00 98.06 111 ILE A C 1
ATOM 832 O O . ILE A 1 111 ? -1.882 5.245 -9.525 1.00 98.06 111 ILE A O 1
ATOM 836 N N . LEU A 1 112 ? 0.261 4.796 -10.035 1.00 97.38 112 LEU A N 1
ATOM 837 C CA . LEU A 1 112 ? 0.600 4.258 -8.717 1.00 97.38 112 LEU A CA 1
ATOM 838 C C . LEU A 1 112 ? 0.439 5.306 -7.614 1.00 97.38 112 LEU A C 1
ATOM 840 O O . LEU A 1 112 ? -0.114 5.000 -6.561 1.00 97.38 112 LEU A O 1
ATOM 844 N N . GLN A 1 113 ? 0.856 6.550 -7.854 1.00 96.44 113 GLN A N 1
ATOM 845 C CA . GLN A 1 113 ? 0.658 7.652 -6.909 1.00 96.44 113 GLN A CA 1
ATOM 846 C C . GLN A 1 113 ? -0.829 7.915 -6.651 1.00 96.44 113 GLN A C 1
ATOM 848 O O . GLN A 1 113 ? -1.233 8.088 -5.500 1.00 96.44 113 GLN A O 1
ATOM 853 N N . GLN A 1 114 ? -1.661 7.881 -7.696 1.00 96.75 114 GLN A N 1
ATOM 854 C CA . GLN A 1 114 ? -3.109 8.030 -7.553 1.00 96.75 114 GLN A CA 1
ATOM 855 C C . GLN A 1 114 ? -3.728 6.874 -6.752 1.00 96.75 114 GLN A C 1
ATOM 857 O O . GLN A 1 114 ? -4.554 7.105 -5.866 1.00 96.75 114 GLN A O 1
ATOM 862 N N . GLN A 1 115 ? -3.338 5.632 -7.048 1.00 96.81 115 GLN A N 1
ATOM 863 C CA . GLN A 1 115 ? -3.810 4.448 -6.327 1.00 96.81 115 GLN A CA 1
ATOM 864 C C . GLN A 1 115 ? -3.392 4.482 -4.856 1.00 96.81 115 GLN A C 1
ATOM 866 O O . GLN A 1 115 ? -4.213 4.227 -3.979 1.00 96.81 115 GLN A O 1
ATOM 871 N N . HIS A 1 116 ? -2.142 4.852 -4.584 1.00 96.94 116 HIS A N 1
ATOM 872 C CA . HIS A 1 116 ? -1.620 4.975 -3.229 1.00 96.94 116 HIS A CA 1
ATOM 873 C C . HIS A 1 116 ? -2.370 6.046 -2.428 1.00 96.94 116 HIS A C 1
ATOM 875 O O . HIS A 1 116 ? -2.746 5.801 -1.284 1.00 96.94 116 HIS A O 1
ATOM 881 N N . GLY A 1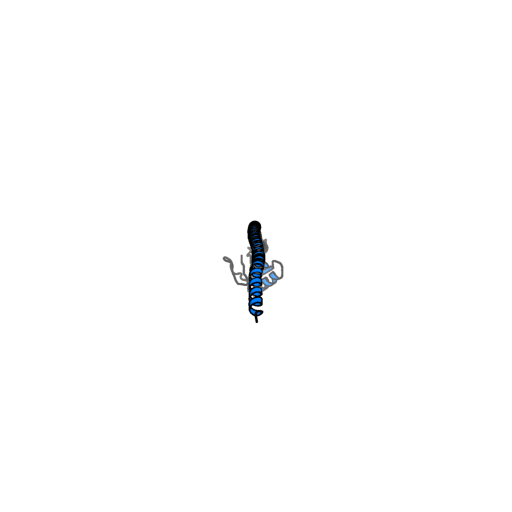 117 ? -2.667 7.198 -3.042 1.00 96.69 117 GLY A N 1
ATOM 882 C CA . GLY A 1 117 ? -3.485 8.241 -2.419 1.00 96.69 117 GLY A CA 1
ATOM 883 C C . GLY A 1 117 ? -4.875 7.741 -2.015 1.00 96.69 117 GLY A C 1
ATOM 884 O O . GLY A 1 117 ? -5.282 7.927 -0.869 1.00 96.69 117 GLY A O 1
ATOM 885 N N . LYS A 1 118 ? -5.570 7.035 -2.918 1.00 97.06 118 LYS A N 1
ATOM 886 C CA . LYS A 1 118 ? -6.880 6.428 -2.618 1.00 97.06 118 LYS A CA 1
ATOM 887 C C . LYS A 1 118 ? -6.800 5.392 -1.500 1.00 97.06 118 LYS A C 1
ATOM 889 O O . LYS A 1 118 ? -7.639 5.392 -0.607 1.00 97.06 118 LYS A O 1
ATOM 894 N N . LEU A 1 119 ? -5.779 4.535 -1.521 1.00 97.69 119 LEU A N 1
ATOM 895 C CA . LEU A 1 119 ? -5.602 3.502 -0.502 1.00 97.69 119 LEU A CA 1
ATOM 896 C C . LEU A 1 119 ? -5.397 4.107 0.893 1.00 97.69 119 LEU A C 1
ATOM 898 O O . LEU A 1 119 ? -5.964 3.603 1.860 1.00 97.69 119 LEU A O 1
ATOM 902 N N . ILE A 1 120 ? -4.616 5.186 1.001 1.00 97.31 120 ILE A N 1
ATOM 903 C CA . ILE A 1 120 ? -4.428 5.909 2.266 1.00 97.31 120 ILE A CA 1
ATOM 904 C C . ILE A 1 120 ? -5.763 6.466 2.769 1.00 97.31 120 ILE A C 1
ATOM 906 O O . ILE A 1 120 ? -6.084 6.317 3.949 1.00 97.31 120 ILE A O 1
ATOM 910 N N . GLU A 1 121 ? -6.548 7.086 1.887 1.00 97.19 121 GLU A N 1
ATOM 911 C CA . GLU A 1 121 ? -7.852 7.649 2.241 1.00 97.19 121 GLU A CA 1
ATOM 912 C C . GLU A 1 121 ? -8.824 6.568 2.736 1.00 97.19 121 GLU A C 1
ATOM 914 O O . GLU A 1 121 ? -9.429 6.711 3.805 1.00 97.19 121 GLU A O 1
ATOM 919 N N . ASP A 1 122 ? -8.921 5.454 2.008 1.00 97.62 122 ASP A N 1
ATOM 920 C CA . ASP A 1 122 ? -9.767 4.320 2.376 1.00 97.62 122 ASP A CA 1
ATOM 921 C C . ASP A 1 122 ? -9.322 3.688 3.696 1.00 97.62 122 ASP A C 1
ATOM 923 O O . ASP A 1 122 ? -10.152 3.401 4.563 1.00 97.62 122 ASP A O 1
ATOM 927 N N . ASN A 1 123 ? -8.013 3.520 3.897 1.00 97.81 123 ASN A N 1
ATOM 928 C CA . ASN A 1 123 ? -7.470 2.993 5.144 1.00 97.81 123 ASN A CA 1
ATOM 929 C C . ASN A 1 123 ? -7.825 3.900 6.332 1.00 97.81 123 ASN A C 1
ATOM 931 O O . ASN A 1 123 ? -8.337 3.423 7.347 1.00 97.81 123 ASN A O 1
ATOM 935 N N . TYR A 1 124 ? -7.657 5.216 6.180 1.00 97.31 124 TYR A N 1
ATOM 936 C CA . TYR A 1 124 ? -8.011 6.185 7.217 1.00 97.31 124 TYR A CA 1
ATOM 937 C C . TYR A 1 124 ? -9.517 6.191 7.514 1.00 97.31 124 TYR A C 1
ATOM 939 O O . TYR A 1 124 ? -9.947 6.330 8.664 1.00 97.31 124 TYR A O 1
ATOM 947 N N . ARG A 1 125 ? -10.352 6.007 6.486 1.00 97.56 125 ARG A N 1
ATOM 948 C CA . ARG A 1 125 ? -11.802 5.855 6.645 1.00 97.56 125 ARG A CA 1
ATOM 949 C C . ARG A 1 125 ? -12.151 4.609 7.457 1.00 97.56 125 ARG A C 1
ATOM 951 O O . ARG A 1 125 ? -12.961 4.707 8.377 1.00 97.56 125 ARG A O 1
ATOM 958 N N . GLN A 1 126 ? -11.531 3.472 7.149 1.00 97.06 126 GLN A N 1
ATOM 959 C CA . GLN A 1 126 ? -11.740 2.219 7.879 1.00 97.06 126 GLN A CA 1
ATOM 960 C C . GLN A 1 126 ? -11.288 2.325 9.333 1.00 97.06 126 GLN A C 1
ATOM 962 O O . GLN A 1 126 ? -12.019 1.912 10.230 1.00 97.06 126 GLN A O 1
ATOM 967 N N . TYR A 1 127 ? -10.127 2.935 9.581 1.00 97.19 127 TYR A N 1
ATOM 968 C CA . TYR A 1 127 ? -9.626 3.139 10.937 1.00 97.19 127 TYR A CA 1
ATOM 969 C C . TYR A 1 127 ? -10.620 3.928 11.797 1.00 97.19 127 TYR A C 1
ATOM 971 O O . TYR A 1 127 ? -10.948 3.505 12.904 1.00 97.19 127 TYR A O 1
ATOM 979 N N . ARG A 1 128 ? -11.170 5.029 11.262 1.00 97.19 128 ARG A N 1
ATOM 980 C CA . ARG A 1 128 ? -12.191 5.823 11.966 1.00 97.19 128 ARG A CA 1
ATOM 981 C C . ARG A 1 128 ? -13.449 5.012 12.275 1.00 97.19 128 ARG A C 1
ATOM 983 O O . ARG A 1 128 ? -13.903 5.016 13.413 1.00 97.19 128 ARG A O 1
ATOM 990 N N . LEU A 1 129 ? -13.972 4.276 11.293 1.00 97.50 129 LEU A N 1
ATOM 991 C CA . LEU A 1 129 ? -15.157 3.433 11.487 1.00 97.50 129 LEU A CA 1
ATOM 992 C C . LEU A 1 129 ? -14.931 2.359 12.554 1.00 97.50 129 LEU A C 1
ATOM 994 O O . LEU A 1 129 ? -15.798 2.139 13.395 1.00 97.50 129 LEU A O 1
ATOM 998 N N . ASN A 1 130 ? -13.774 1.701 12.542 1.00 97.69 130 ASN A N 1
ATOM 999 C CA . ASN A 1 130 ? -13.442 0.694 13.545 1.00 97.69 130 ASN A CA 1
ATOM 1000 C C . ASN A 1 130 ? -13.334 1.310 14.941 1.00 97.69 130 ASN A C 1
ATOM 1002 O O . ASN A 1 130 ? -13.895 0.759 15.883 1.00 97.69 130 ASN A O 1
ATOM 1006 N N . GLN A 1 131 ? -12.710 2.483 15.062 1.00 97.00 131 GLN A N 1
ATOM 1007 C CA . GLN A 1 131 ? -12.602 3.187 16.337 1.00 97.00 131 GLN A CA 1
ATOM 1008 C C . GLN A 1 131 ? -13.977 3.580 16.903 1.00 97.00 131 GLN A C 1
ATOM 1010 O O . GLN A 1 131 ? -14.209 3.481 18.109 1.00 97.00 131 GLN A O 1
ATOM 1015 N N . ASP A 1 132 ? -14.907 4.009 16.049 1.00 97.50 132 ASP A N 1
ATOM 1016 C CA . ASP A 1 132 ? -16.271 4.332 16.473 1.00 97.50 132 ASP A CA 1
ATOM 1017 C C . ASP A 1 132 ? -17.039 3.072 16.899 1.00 97.50 132 ASP A C 1
ATOM 1019 O O . ASP A 1 132 ? -17.693 3.071 17.944 1.00 97.50 132 ASP A O 1
ATOM 1023 N N . ARG A 1 133 ? -16.886 1.963 16.161 1.00 97.62 133 ARG A N 1
ATOM 1024 C CA . ARG A 1 133 ? -17.476 0.662 16.525 1.00 97.62 133 ARG A CA 1
ATOM 1025 C C . ARG A 1 133 ? -16.940 0.134 17.851 1.00 97.62 133 ARG A C 1
ATOM 1027 O O . ARG A 1 133 ? -17.721 -0.371 18.652 1.00 97.62 133 ARG A O 1
ATOM 1034 N N . GLU A 1 134 ? -15.640 0.263 18.102 1.00 97.31 134 GLU A N 1
ATOM 1035 C CA . GLU A 1 134 ? -15.029 -0.118 19.379 1.00 97.31 134 GLU A CA 1
ATOM 1036 C C . GLU A 1 134 ? -15.601 0.700 20.537 1.00 97.31 134 GLU A C 1
ATOM 1038 O O . GLU A 1 134 ? -15.969 0.130 21.562 1.00 97.31 134 GLU A O 1
ATOM 1043 N N . LYS A 1 135 ? -15.755 2.019 20.366 1.00 97.06 135 LYS A N 1
ATOM 1044 C CA . LYS A 1 135 ? -16.373 2.882 21.386 1.00 97.06 135 LYS A CA 1
ATOM 1045 C C . LYS A 1 135 ? -17.827 2.511 21.651 1.00 97.06 135 LYS A C 1
ATOM 1047 O O . LYS A 1 135 ? -18.249 2.486 22.805 1.00 97.06 135 LYS A O 1
ATOM 1052 N N . GLU A 1 136 ? -18.608 2.240 20.608 1.00 97.56 136 GLU A N 1
ATOM 1053 C CA . GLU A 1 136 ? -19.991 1.789 20.770 1.00 97.56 136 GLU A CA 1
ATOM 1054 C C . GLU A 1 136 ? -20.071 0.440 21.486 1.00 97.56 136 GLU A C 1
ATOM 1056 O O . GLU A 1 136 ? -20.911 0.262 22.370 1.00 97.56 136 GLU A O 1
ATOM 1061 N N . TYR A 1 137 ? -19.195 -0.498 21.127 1.00 97.19 137 TYR A N 1
ATOM 1062 C CA . TYR A 1 137 ? -19.132 -1.807 21.762 1.00 97.19 137 TYR A CA 1
ATOM 1063 C C . TYR A 1 137 ? -18.732 -1.696 23.237 1.00 97.19 137 TYR A C 1
ATOM 1065 O O . TYR A 1 137 ? -19.399 -2.278 24.089 1.00 97.19 137 TYR A O 1
ATOM 1073 N N . ALA A 1 138 ? -17.722 -0.880 23.551 1.00 97.56 138 ALA A N 1
ATOM 1074 C CA . ALA A 1 138 ? -17.295 -0.609 24.920 1.00 97.56 138 ALA A CA 1
ATOM 1075 C C . ALA A 1 138 ? -18.438 -0.026 25.762 1.00 97.56 138 ALA A C 1
ATOM 1077 O O . ALA A 1 138 ? -18.731 -0.551 26.831 1.00 97.56 138 ALA A O 1
ATOM 1078 N N . ARG A 1 139 ? -19.163 0.978 25.248 1.00 97.69 139 ARG A N 1
ATOM 1079 C CA . ARG A 1 139 ? -20.325 1.564 25.944 1.00 97.69 139 ARG A CA 1
ATOM 1080 C C . ARG A 1 139 ? -21.435 0.548 26.204 1.00 97.69 139 ARG A C 1
ATOM 1082 O O . ARG A 1 139 ? -22.038 0.555 27.275 1.00 97.69 139 ARG A O 1
ATOM 1089 N N . LYS A 1 140 ? -21.732 -0.313 25.225 1.00 97.62 140 LYS A N 1
ATOM 1090 C CA . LYS A 1 140 ? -22.735 -1.377 25.386 1.00 97.62 140 LYS A CA 1
ATOM 1091 C C . LYS A 1 140 ? -22.311 -2.366 26.466 1.00 97.62 140 LYS A C 1
ATOM 1093 O O . LYS A 1 140 ? -23.112 -2.667 27.345 1.00 97.62 140 LYS A O 1
ATOM 1098 N N . LEU A 1 141 ? -21.056 -2.807 26.424 1.00 97.69 141 LEU A N 1
ATOM 1099 C CA . LEU A 1 141 ? -20.509 -3.748 27.392 1.00 97.69 141 LEU A CA 1
ATOM 1100 C C . LEU A 1 141 ? -20.482 -3.153 28.805 1.00 97.69 141 LEU A C 1
ATOM 1102 O O . LEU A 1 141 ? -20.905 -3.812 29.748 1.00 97.69 141 LEU A O 1
ATOM 1106 N N . GLU A 1 142 ? -20.062 -1.896 28.955 1.00 97.75 142 GLU A N 1
ATOM 1107 C CA . GLU A 1 142 ? -20.109 -1.176 30.233 1.00 97.75 142 GLU A CA 1
ATOM 1108 C C . GLU A 1 142 ? -21.534 -1.106 30.791 1.00 97.75 142 GLU A C 1
ATOM 1110 O O . GLU A 1 142 ? -21.751 -1.389 31.970 1.00 97.75 142 GLU A O 1
ATOM 1115 N N . SER A 1 143 ? -22.521 -0.784 29.949 1.00 97.75 143 SER A N 1
ATOM 1116 C CA . SER A 1 143 ? -23.924 -0.745 30.368 1.00 97.75 143 SER A CA 1
ATOM 1117 C C . SER A 1 143 ? -24.449 -2.120 30.784 1.00 97.75 143 SER A C 1
ATOM 1119 O O . SER A 1 143 ? -25.234 -2.212 31.728 1.00 97.75 143 SER A O 1
ATOM 1121 N N . GLU A 1 144 ? -24.059 -3.182 30.081 1.00 97.75 144 GLU A N 1
ATOM 1122 C CA . GLU A 1 144 ? -24.484 -4.547 30.389 1.00 97.75 144 GLU A CA 1
ATOM 1123 C C . GLU A 1 144 ? -23.848 -5.051 31.688 1.00 97.75 144 GLU A C 1
ATOM 1125 O O . GLU A 1 144 ? -24.555 -5.559 32.560 1.00 97.75 144 GLU A O 1
ATOM 1130 N N . ILE A 1 145 ? -22.546 -4.811 31.872 1.00 98.06 145 ILE A N 1
ATOM 1131 C CA . ILE A 1 145 ? -21.830 -5.109 33.117 1.00 98.06 145 ILE A CA 1
ATOM 1132 C C . ILE A 1 145 ? -22.462 -4.349 34.284 1.00 98.06 145 ILE A C 1
ATOM 1134 O O . ILE A 1 145 ? -22.703 -4.941 35.336 1.00 98.06 145 ILE A O 1
ATOM 1138 N N . ALA A 1 146 ? -22.766 -3.058 34.117 1.00 97.81 146 ALA A N 1
ATOM 1139 C CA . ALA A 1 146 ? -23.398 -2.260 35.164 1.00 97.81 146 ALA A CA 1
ATOM 1140 C C . ALA A 1 146 ? -24.767 -2.830 35.566 1.00 97.81 146 ALA A C 1
ATOM 1142 O O . ALA A 1 146 ? -25.060 -2.941 36.759 1.00 97.81 146 ALA A O 1
ATOM 1143 N N . LYS A 1 147 ? -25.575 -3.253 34.585 1.00 97.94 147 LYS A N 1
ATOM 1144 C CA . LYS A 1 147 ? -26.877 -3.885 34.826 1.00 97.94 147 LYS A CA 1
ATOM 1145 C C . LYS A 1 147 ? -26.736 -5.212 35.577 1.00 97.94 147 LYS A C 1
ATOM 1147 O O . LYS A 1 147 ? -27.351 -5.375 36.626 1.00 97.94 147 LYS A O 1
ATOM 1152 N N . GLN A 1 148 ? -25.890 -6.122 35.094 1.00 97.44 148 GLN A N 1
ATOM 1153 C CA . GLN A 1 148 ? -25.660 -7.419 35.743 1.00 97.44 148 GLN A CA 1
ATOM 1154 C C . GLN A 1 148 ? -25.098 -7.254 37.159 1.00 97.44 148 GLN A C 1
ATOM 1156 O O . GLN A 1 148 ? -25.504 -7.952 38.085 1.00 97.44 148 GLN A O 1
ATOM 1161 N N . THR A 1 149 ? -24.196 -6.291 37.353 1.00 97.81 149 THR A N 1
ATOM 1162 C CA . THR A 1 149 ? -23.635 -5.984 38.673 1.00 97.81 149 THR A CA 1
ATOM 1163 C C . THR A 1 149 ? -24.718 -5.494 39.632 1.00 97.81 149 THR A C 1
ATOM 1165 O O . THR A 1 149 ? -24.729 -5.901 40.793 1.00 97.81 149 THR A O 1
ATOM 1168 N N . ALA A 1 150 ? -25.641 -4.647 39.167 1.00 97.75 150 ALA A N 1
ATOM 1169 C CA . ALA A 1 150 ? -26.764 -4.179 39.975 1.00 97.75 150 ALA A CA 1
ATOM 1170 C C . ALA A 1 150 ? -27.712 -5.328 40.358 1.00 97.75 150 ALA A C 1
ATOM 1172 O O . ALA A 1 150 ? -28.046 -5.467 41.534 1.00 97.75 150 ALA A O 1
ATOM 1173 N N . GLU A 1 151 ? -28.070 -6.190 39.402 1.00 97.50 151 GLU A N 1
ATOM 1174 C CA . GLU A 1 151 ? -28.918 -7.370 39.632 1.00 97.50 151 GLU A CA 1
ATOM 1175 C C . GLU A 1 151 ? -28.285 -8.347 40.636 1.00 97.50 151 GLU A C 1
ATOM 1177 O O . GLU A 1 151 ? -28.944 -8.789 41.580 1.00 97.50 151 GLU A O 1
ATOM 1182 N N . LEU A 1 152 ? -26.985 -8.635 40.493 1.00 97.94 152 LEU A N 1
ATOM 1183 C CA . LEU A 1 152 ? -26.237 -9.470 41.439 1.00 97.94 152 LEU A CA 1
ATOM 1184 C C . LEU A 1 152 ? -26.216 -8.862 42.841 1.00 97.94 152 LEU A C 1
ATOM 1186 O O . LEU A 1 152 ? -26.365 -9.575 43.834 1.00 97.94 152 LEU A O 1
ATOM 1190 N N . ARG A 1 153 ? -26.048 -7.541 42.938 1.00 97.56 153 ARG A N 1
ATOM 1191 C CA . ARG A 1 153 ? -26.036 -6.843 44.225 1.00 97.56 153 ARG A CA 1
ATOM 1192 C C . ARG A 1 153 ? -27.399 -6.920 44.911 1.00 97.56 153 ARG A C 1
ATOM 1194 O O . ARG A 1 153 ? -27.452 -7.200 46.103 1.00 97.56 153 ARG A O 1
ATOM 1201 N N . GLU A 1 154 ? -28.486 -6.740 44.166 1.00 97.56 154 GLU A N 1
ATOM 1202 C CA . GLU A 1 154 ? -29.854 -6.875 44.680 1.00 97.56 154 GLU A CA 1
ATOM 1203 C C . GLU A 1 154 ? -30.168 -8.318 45.114 1.00 97.56 154 GLU A C 1
ATOM 1205 O O . GLU A 1 154 ? -30.800 -8.544 46.146 1.00 97.56 154 GLU A O 1
ATOM 1210 N N . ALA A 1 155 ? -29.717 -9.315 44.349 1.00 96.38 155 ALA A N 1
ATOM 1211 C CA . ALA A 1 155 ? -29.858 -10.722 44.718 1.00 96.38 155 ALA A CA 1
ATOM 1212 C C . ALA A 1 155 ? -29.093 -11.053 46.009 1.00 96.38 155 ALA A C 1
ATOM 1214 O O . ALA A 1 155 ? -29.648 -11.712 46.887 1.00 96.38 155 ALA A O 1
ATOM 1215 N N . ASN A 1 156 ? -27.863 -10.551 46.159 1.00 97.38 156 ASN A N 1
ATOM 1216 C CA . ASN A 1 156 ? -27.074 -10.731 47.379 1.00 97.38 156 ASN A CA 1
ATOM 1217 C C . ASN A 1 156 ? -27.759 -10.119 48.605 1.00 97.38 156 ASN A C 1
ATOM 1219 O O . ASN A 1 156 ? -27.886 -10.802 49.616 1.00 97.38 156 ASN A O 1
ATOM 1223 N N . VAL A 1 157 ? -28.271 -8.887 48.504 1.00 97.25 157 VAL A N 1
ATOM 1224 C CA . VAL A 1 157 ? -29.010 -8.247 49.609 1.00 97.25 157 VAL A CA 1
ATOM 1225 C C . VAL A 1 157 ? -30.223 -9.089 50.017 1.00 97.25 157 VAL A C 1
ATOM 1227 O O . VAL A 1 157 ? -30.412 -9.368 51.199 1.00 97.25 157 VAL A O 1
ATOM 1230 N N . ARG A 1 158 ? -31.005 -9.586 49.049 1.00 96.44 158 ARG A N 1
ATOM 1231 C CA . ARG A 1 158 ? -32.142 -10.479 49.337 1.00 96.44 158 ARG A CA 1
ATOM 1232 C C . ARG A 1 158 ? -31.714 -11.786 50.006 1.00 96.44 158 ARG A C 1
ATOM 1234 O O . ARG A 1 158 ? -32.398 -12.264 50.907 1.00 96.44 158 ARG A O 1
ATOM 1241 N N . LEU A 1 159 ? -30.600 -12.382 49.581 1.00 96.25 159 LEU A N 1
ATOM 1242 C CA . LEU A 1 159 ? -30.070 -13.604 50.196 1.00 96.25 159 LEU A CA 1
ATOM 1243 C C . LEU A 1 159 ? -29.611 -13.372 51.639 1.00 96.25 159 LEU A C 1
ATOM 1245 O O . LEU A 1 159 ? -29.842 -14.230 52.496 1.00 96.25 159 LEU A O 1
ATOM 1249 N N . GLU A 1 160 ? -28.990 -12.227 51.919 1.00 96.44 160 GLU A N 1
ATOM 1250 C CA . GLU A 1 160 ? -28.603 -11.826 53.274 1.00 96.44 160 GLU A CA 1
ATOM 1251 C C . GLU A 1 160 ? -29.834 -11.634 54.169 1.00 96.44 160 GLU A C 1
ATOM 1253 O O . GLU A 1 160 ? -29.876 -12.172 55.279 1.00 96.44 160 GLU A O 1
ATOM 1258 N N . GLU A 1 161 ? -30.875 -10.959 53.672 1.00 96.25 161 GLU A N 1
ATOM 1259 C CA . GLU A 1 161 ? -32.148 -10.792 54.385 1.00 96.25 161 GLU A CA 1
ATOM 1260 C C . GLU A 1 161 ? -32.819 -12.136 54.692 1.00 96.25 161 GLU A C 1
ATOM 1262 O O . GLU A 1 161 ? -33.200 -12.390 55.836 1.00 96.25 161 GLU A O 1
ATOM 1267 N N . ILE A 1 162 ? -32.913 -13.035 53.706 1.00 95.88 162 ILE A N 1
ATOM 1268 C CA . ILE A 1 162 ? -33.474 -14.382 53.897 1.00 95.88 162 ILE A CA 1
ATOM 1269 C C . ILE A 1 162 ? -32.652 -15.172 54.916 1.00 95.88 162 ILE A C 1
ATOM 1271 O O . ILE A 1 162 ? -33.218 -15.851 55.773 1.00 95.88 162 ILE A O 1
ATOM 1275 N N . SER A 1 163 ? -31.322 -15.090 54.845 1.00 95.00 163 SER A N 1
ATOM 1276 C CA . SER A 1 163 ? -30.435 -15.788 55.782 1.00 95.00 163 SER A CA 1
ATOM 1277 C C . SER A 1 163 ? -30.629 -15.292 57.212 1.00 95.00 163 SER A C 1
ATOM 1279 O O . SER A 1 163 ? -30.682 -16.103 58.143 1.00 95.00 163 SER A O 1
ATOM 1281 N N . ARG A 1 164 ? -30.801 -13.978 57.393 1.00 95.44 164 ARG A N 1
ATOM 1282 C CA . ARG A 1 164 ? -31.124 -13.381 58.690 1.00 95.44 164 ARG A CA 1
ATOM 1283 C C . ARG A 1 164 ? -32.494 -13.832 59.196 1.00 95.44 164 ARG A C 1
ATOM 1285 O O . ARG A 1 164 ? -32.568 -14.377 60.291 1.00 95.44 164 ARG A O 1
ATOM 1292 N N . LEU A 1 165 ? -33.547 -13.702 58.385 1.00 95.44 165 LEU A N 1
ATOM 1293 C CA . LEU A 1 165 ? -34.906 -14.128 58.748 1.00 95.44 165 LEU A CA 1
ATOM 1294 C C . LEU A 1 165 ? -34.971 -15.617 59.103 1.00 95.44 165 LEU A C 1
ATOM 1296 O O . LEU A 1 165 ? -35.625 -15.998 60.071 1.00 95.44 165 LEU A O 1
ATOM 1300 N N . LYS A 1 166 ? -34.259 -16.467 58.354 1.00 94.69 166 LYS A N 1
ATOM 1301 C CA . LYS A 1 166 ? -34.140 -17.898 58.652 1.00 94.69 166 LYS A CA 1
ATOM 1302 C C . LYS A 1 166 ? -33.474 -18.132 60.007 1.00 94.69 166 LYS A C 1
ATOM 1304 O O . LYS A 1 166 ? -33.918 -19.001 60.753 1.00 94.69 166 LYS A O 1
ATOM 1309 N N . SER A 1 167 ? -32.417 -17.384 60.316 1.00 94.12 167 SER A N 1
ATOM 1310 C CA . SER A 1 167 ? -31.690 -17.512 61.583 1.00 94.12 167 SER A CA 1
ATOM 1311 C C . SER A 1 167 ? -32.564 -17.090 62.767 1.00 94.12 167 SER A C 1
ATOM 1313 O O . SER A 1 167 ? -32.676 -17.843 63.733 1.00 94.12 167 SER A O 1
ATOM 1315 N N . ASP A 1 168 ? -33.253 -15.952 62.646 1.00 92.94 168 ASP A N 1
ATOM 1316 C CA . ASP A 1 168 ? -34.190 -15.442 63.653 1.00 92.94 168 ASP A CA 1
ATOM 1317 C C . ASP A 1 168 ? -35.358 -16.419 63.874 1.00 92.94 168 ASP A C 1
ATOM 1319 O O . ASP A 1 168 ? -35.710 -16.739 65.010 1.00 92.94 168 ASP A O 1
ATOM 1323 N N . PHE A 1 169 ? -35.919 -16.970 62.792 1.00 93.44 169 PHE A N 1
ATOM 1324 C CA . PHE A 1 169 ? -36.972 -17.981 62.867 1.00 93.44 169 PHE A CA 1
ATOM 1325 C C . PHE A 1 169 ? -36.509 -19.247 63.598 1.00 93.44 169 PHE A C 1
ATOM 1327 O O . PHE A 1 169 ? -37.196 -19.717 64.502 1.00 93.44 169 PHE A O 1
ATOM 1334 N N . LEU A 1 170 ? -35.342 -19.798 63.246 1.00 93.12 170 LEU A N 1
ATOM 1335 C CA . LEU A 1 170 ? -34.820 -21.008 63.889 1.00 93.12 170 LEU A CA 1
ATOM 1336 C C . LEU A 1 170 ? -34.500 -20.788 65.369 1.00 93.12 170 LEU A C 1
ATOM 1338 O O . LEU A 1 170 ? -34.750 -21.683 66.180 1.00 93.12 170 LEU A O 1
ATOM 1342 N N . ALA A 1 171 ? -33.977 -19.614 65.732 1.00 91.62 171 ALA A N 1
ATOM 1343 C CA . ALA A 1 171 ? -33.742 -19.251 67.123 1.00 91.62 171 ALA A CA 1
ATOM 1344 C C . ALA A 1 171 ? -35.063 -19.203 67.906 1.00 91.62 171 ALA A C 1
ATOM 1346 O O . ALA A 1 171 ? -35.189 -19.875 68.931 1.00 91.62 17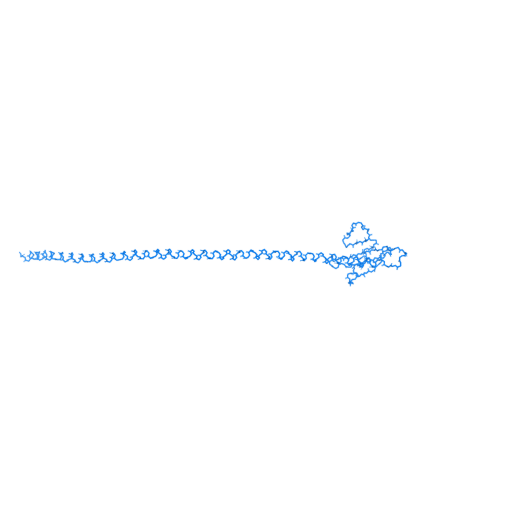1 ALA A O 1
ATOM 1347 N N . ASN A 1 172 ? -36.070 -18.495 67.385 1.00 89.12 172 ASN A N 1
ATOM 1348 C CA . ASN A 1 172 ? -37.387 -18.391 68.017 1.00 89.12 172 ASN A CA 1
ATOM 1349 C C . ASN A 1 172 ? -38.071 -19.757 68.151 1.00 89.12 172 ASN A C 1
ATOM 1351 O O . ASN A 1 172 ? -38.480 -20.125 69.249 1.00 89.12 172 ASN A O 1
ATOM 1355 N N . MET A 1 173 ? -38.103 -20.556 67.080 1.00 87.94 173 MET A N 1
ATOM 1356 C CA . MET A 1 173 ? -38.657 -21.913 67.120 1.00 87.94 173 MET A CA 1
ATOM 1357 C C . MET A 1 173 ? -37.926 -22.795 68.137 1.00 87.94 173 MET A C 1
ATOM 1359 O O . MET A 1 173 ? -38.562 -23.543 68.872 1.00 87.94 173 MET A O 1
ATOM 1363 N N . SER A 1 174 ? -36.597 -22.696 68.231 1.00 88.81 174 SER A N 1
ATOM 1364 C CA . SER A 1 174 ? -35.822 -23.451 69.226 1.00 88.81 174 SER A CA 1
ATOM 1365 C C . SER A 1 174 ? -36.183 -23.053 70.658 1.00 88.81 174 SER A C 1
ATOM 1367 O O . SER A 1 174 ? -36.273 -23.917 71.532 1.00 88.81 174 SER A O 1
ATOM 1369 N N . HIS A 1 175 ? -36.395 -21.760 70.914 1.00 90.25 175 HIS A N 1
ATOM 1370 C CA . HIS A 1 175 ? -36.819 -21.262 72.221 1.00 90.25 175 HIS A CA 1
ATOM 1371 C C . HIS A 1 175 ? -38.241 -21.706 72.575 1.00 90.25 175 HIS A C 1
ATOM 1373 O O . HIS A 1 175 ? -38.470 -22.172 73.692 1.00 90.25 175 HIS A O 1
ATOM 1379 N N . GLU A 1 176 ? -39.172 -21.630 71.626 1.00 88.50 176 GLU A N 1
ATOM 1380 C CA . GLU A 1 176 ? -40.559 -22.042 71.842 1.00 88.50 176 GLU A CA 1
ATOM 1381 C C . GLU A 1 176 ? -40.720 -23.552 71.987 1.00 88.50 176 GLU A C 1
ATOM 1383 O O . GLU A 1 176 ? -41.592 -23.985 72.729 1.00 88.50 176 GLU A O 1
ATOM 1388 N N . LEU A 1 177 ? -39.867 -24.359 71.350 1.00 88.25 177 LEU A N 1
ATOM 1389 C CA . LEU A 1 177 ? -39.877 -25.817 71.499 1.00 88.25 177 LEU A CA 1
ATOM 1390 C C . LEU A 1 177 ? -39.207 -26.283 72.800 1.00 88.25 177 LEU A C 1
ATOM 1392 O O . LEU A 1 177 ? -39.646 -27.269 73.389 1.00 88.25 177 LEU A O 1
ATOM 1396 N N . ARG A 1 178 ? -38.176 -25.579 73.293 1.00 86.44 178 ARG A N 1
ATOM 1397 C CA . ARG A 1 178 ? -37.459 -25.956 74.528 1.00 86.44 178 ARG A CA 1
ATOM 1398 C C . ARG A 1 178 ? -38.375 -25.945 75.754 1.00 86.44 178 ARG A C 1
ATOM 1400 O O . ARG A 1 178 ? -38.272 -26.831 76.593 1.00 86.44 178 ARG A O 1
ATOM 1407 N N . THR A 1 179 ? -39.279 -24.974 75.853 1.00 84.31 179 THR A N 1
ATOM 1408 C CA . THR A 1 179 ? -40.196 -24.819 76.996 1.00 84.31 179 THR A CA 1
ATOM 1409 C C . THR A 1 179 ? -41.170 -25.998 77.172 1.00 84.31 179 THR A C 1
ATOM 1411 O O . THR A 1 179 ? -41.151 -26.612 78.240 1.00 84.31 179 THR A O 1
ATOM 1414 N N . PRO A 1 180 ? -41.990 -26.385 76.172 1.00 88.25 180 PRO A N 1
ATOM 1415 C CA . PRO A 1 180 ? -42.869 -27.544 76.288 1.00 88.25 180 PRO A CA 1
ATOM 1416 C C . PRO A 1 180 ? -42.080 -28.852 76.380 1.00 88.25 180 PRO A C 1
ATOM 1418 O O . PRO A 1 180 ? -42.489 -29.749 77.109 1.00 88.25 180 PRO A O 1
ATOM 1421 N N . MET A 1 181 ? -40.933 -28.969 75.704 1.00 87.50 181 MET A N 1
ATOM 1422 C CA . MET A 1 181 ? -40.111 -30.178 75.778 1.00 87.50 181 MET A CA 1
ATOM 1423 C C . MET A 1 181 ? -39.534 -30.383 77.187 1.00 87.50 181 MET A C 1
ATOM 1425 O O . MET A 1 181 ? -39.603 -31.488 77.717 1.00 87.50 181 MET A O 1
ATOM 1429 N N . ASN A 1 182 ? -39.063 -29.313 77.837 1.00 82.94 182 ASN A N 1
ATOM 1430 C CA . ASN A 1 182 ? -38.636 -29.355 79.237 1.00 82.94 182 ASN A CA 1
ATOM 1431 C C . ASN A 1 182 ? -39.799 -29.699 80.180 1.00 82.94 182 ASN A C 1
ATOM 1433 O O . ASN A 1 182 ? -39.601 -30.442 81.136 1.00 82.94 182 ASN A O 1
ATOM 1437 N N . ALA A 1 183 ? -41.011 -29.203 79.906 1.00 86.31 183 ALA A N 1
ATOM 1438 C CA . ALA A 1 183 ? -42.194 -29.558 80.688 1.00 86.31 183 ALA A CA 1
ATOM 1439 C C . ALA A 1 183 ? -42.543 -31.053 80.562 1.00 86.31 183 ALA A C 1
ATOM 1441 O O . ALA A 1 183 ? -42.806 -31.705 81.568 1.00 86.31 183 ALA A O 1
ATOM 1442 N N . ILE A 1 184 ? -42.500 -31.618 79.349 1.00 87.00 184 ILE A N 1
ATOM 1443 C CA . ILE A 1 184 ? -42.745 -33.051 79.106 1.00 87.00 184 ILE A CA 1
ATOM 1444 C C . ILE A 1 184 ? -41.685 -33.922 79.793 1.00 87.00 184 ILE A C 1
ATOM 1446 O O . ILE A 1 184 ? -42.035 -34.945 80.385 1.00 87.00 184 ILE A O 1
ATOM 1450 N N . ILE A 1 185 ? -40.409 -33.523 79.735 1.00 86.50 185 ILE A N 1
ATOM 1451 C CA . ILE A 1 185 ? -39.314 -34.227 80.418 1.00 86.50 185 ILE A CA 1
ATOM 1452 C C . ILE A 1 185 ? -39.541 -34.207 81.932 1.00 86.50 185 ILE A C 1
ATOM 1454 O O . ILE A 1 185 ? -39.586 -35.274 82.529 1.00 86.50 185 ILE A O 1
ATOM 1458 N N . GLY A 1 186 ? -39.802 -33.040 82.532 1.00 81.31 186 GLY A N 1
ATOM 1459 C CA . GLY A 1 186 ? -40.055 -32.939 83.974 1.00 81.31 186 GLY A CA 1
ATOM 1460 C C . GLY A 1 186 ? -41.277 -33.742 84.438 1.00 81.31 186 GLY A C 1
ATOM 1461 O O . GLY A 1 186 ? -41.234 -34.389 85.481 1.00 81.31 186 GLY A O 1
ATOM 1462 N N . PHE A 1 187 ? -42.359 -33.779 83.650 1.00 84.06 187 PHE A N 1
ATOM 1463 C CA . PHE A 1 187 ? -43.502 -34.652 83.949 1.00 84.06 187 PHE A CA 1
ATOM 1464 C C . PHE A 1 187 ? -43.158 -36.140 83.825 1.00 84.06 187 PHE A C 1
ATOM 1466 O O . PHE A 1 187 ? -43.629 -36.941 84.631 1.00 84.06 187 PHE A O 1
ATOM 1473 N N . SER A 1 188 ? -42.347 -36.517 82.8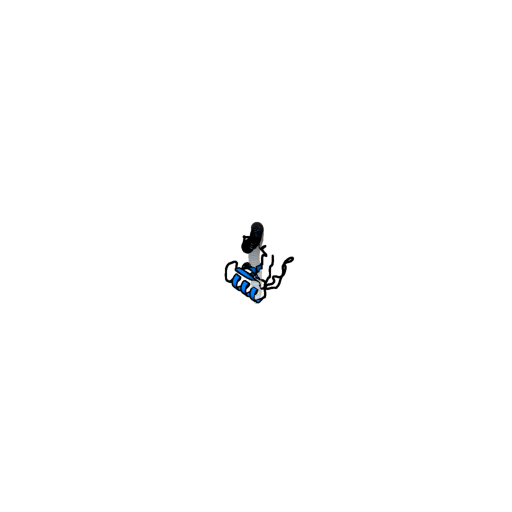35 1.00 87.12 188 SER A N 1
ATOM 1474 C CA . SER A 1 188 ? -41.904 -37.905 82.663 1.00 87.12 188 SER A CA 1
ATOM 1475 C C . SER A 1 188 ? -40.979 -38.347 83.799 1.00 87.12 188 SER A C 1
ATOM 1477 O O . SER A 1 188 ? -41.128 -39.463 84.287 1.00 87.12 188 SER A O 1
ATOM 1479 N N . GLU A 1 189 ? -40.086 -37.467 84.264 1.00 85.44 189 GLU A N 1
ATOM 1480 C CA . GLU A 1 189 ? -39.208 -37.699 85.417 1.00 85.44 189 GLU A CA 1
ATOM 1481 C C . GLU A 1 189 ? -40.026 -37.943 86.692 1.00 85.44 189 GLU A C 1
ATOM 1483 O O . GLU A 1 189 ? -39.837 -38.966 87.348 1.00 85.44 189 GLU A O 1
ATOM 1488 N N . LEU A 1 190 ? -41.026 -37.101 86.975 1.00 83.44 190 LEU A N 1
ATOM 1489 C CA . LEU A 1 190 ? -41.940 -37.290 88.112 1.00 83.44 190 LEU A CA 1
ATOM 1490 C C . LEU A 1 190 ? -42.716 -38.616 88.044 1.00 83.44 190 LEU A C 1
ATOM 1492 O O . LEU A 1 190 ? -42.885 -39.292 89.059 1.00 83.44 190 LEU A O 1
ATOM 1496 N N . LEU A 1 191 ? -43.177 -39.009 86.853 1.00 80.81 191 LEU A N 1
ATOM 1497 C CA . LEU A 1 191 ? -43.849 -40.297 86.649 1.00 80.81 191 LEU A CA 1
ATOM 1498 C C . LEU A 1 191 ? -42.897 -41.489 86.834 1.00 80.81 191 LEU A C 1
ATOM 1500 O O . LEU A 1 191 ? -43.349 -42.555 87.239 1.00 80.81 191 LEU A O 1
ATOM 1504 N N . SER A 1 192 ? -41.602 -41.316 86.559 1.00 78.69 192 SER A N 1
ATOM 1505 C CA . SER A 1 192 ? -40.579 -42.354 86.746 1.00 78.69 192 SER A CA 1
ATOM 1506 C C . SER A 1 192 ? -39.997 -42.426 88.164 1.00 78.69 192 SER A C 1
ATOM 1508 O O . SER A 1 192 ? -39.500 -43.479 88.552 1.00 78.69 192 SER A O 1
ATOM 1510 N N . GLU A 1 193 ? -40.073 -41.343 88.946 1.00 68.44 193 GLU A N 1
ATOM 1511 C CA . GLU A 1 193 ? -39.637 -41.286 90.354 1.00 68.44 193 GLU A CA 1
ATOM 1512 C C . GLU A 1 193 ? -40.718 -41.735 91.350 1.00 68.44 193 GLU A C 1
ATOM 1514 O O . GLU A 1 193 ? -40.476 -41.799 92.557 1.00 68.44 193 GLU A O 1
ATOM 1519 N N . THR A 1 194 ? -41.911 -42.084 90.866 1.00 50.62 194 THR A N 1
ATOM 1520 C CA . THR A 1 194 ? -42.930 -42.727 91.702 1.00 50.62 194 THR A CA 1
ATOM 1521 C C . THR A 1 194 ? -42.612 -44.236 91.780 1.00 50.62 194 THR A C 1
ATOM 1523 O O . THR A 1 194 ? -42.508 -44.851 90.719 1.00 50.62 194 THR A O 1
ATOM 1526 N N . PRO A 1 195 ? -42.395 -44.825 92.978 1.00 52.97 195 PRO A N 1
ATOM 1527 C CA . PRO A 1 195 ? -41.879 -46.193 93.140 1.00 52.97 195 PRO A CA 1
ATOM 1528 C C . PRO A 1 195 ? -42.829 -47.297 92.661 1.00 52.97 195 PRO A C 1
ATOM 1530 O O . PRO A 1 195 ? -44.065 -47.087 92.695 1.00 52.97 195 PRO A O 1
#

Radius of gyration: 57.74 Å; chains: 1; bounding box: 84×61×160 Å

Secondary structure (DSSP, 8-state):
-----TT-PPPTTPPPP---HHHHHHHHHHHHHTTSEEEEE-TTS-EEEEEEEGGGTEEEEEE----TT--S-HHHHHHHHHHHHHHHHHHHHHHHHHHHHHHHHHHHHHHHHHHHHHHHHHHHHHHHHHHHHHHHHHHHHHHHHHHHHHHHHHHHHHHHHHHHHHHHHHHHHHHHHHHHHHHHHHHHHHHHS--